Protein AF-A0A7S3VW47-F1 (afdb_monomer)

InterPro domains:
  IPR029063 S-adenosyl-L-methionine-dependent methyltransferase superfamily [G3DSA:3.40.50.150] (1-114)

Nearest PDB structures (foldseek):
  7yri-assembly2_A  TM=6.558E-01  e=1.584E-01  Homo sapiens
  3ofk-assembly2_B  TM=6.855E-01  e=1.894E-01  Bradyrhizobium sp. WM9
  7yrj-assembly1_B  TM=6.473E-01  e=2.133E-01  Homo sapiens
  7ehf-assembly1_A  TM=6.798E-01  e=1.584E-01  Escherichia coli
  7vkq-assembly1_A  TM=5.936E-01  e=3.433E-01  Drosophila melanogaster

Organism: NCBI:txid141414

pLDDT: mean 75.62, std 22.26, range [26.95, 98.06]

Solvent-accessible surface area (backbone atoms only — not comparable to full-atom values): 19962 Å² total; per-residue (Å²): 136,82,81,78,81,76,85,73,75,85,79,86,81,91,78,88,76,60,64,79,52,77,89,48,81,81,51,55,94,58,84,74,75,87,55,40,63,62,46,81,40,72,47,55,65,50,53,24,54,75,70,71,39,39,33,48,44,53,51,51,54,53,73,39,32,43,70,58,11,35,42,37,38,38,29,72,54,56,43,73,58,52,51,58,57,62,63,36,84,70,47,66,49,41,80,78,44,70,42,67,43,47,86,76,51,75,81,77,69,69,78,81,73,89,80,66,94,79,71,74,86,75,70,84,79,73,83,80,77,81,76,75,89,78,85,89,82,94,74,96,75,92,70,86,82,75,84,77,76,87,82,69,62,75,92,79,70,72,82,46,36,14,43,34,36,30,33,34,49,64,75,88,56,96,64,77,74,74,65,56,48,70,62,42,34,57,50,44,50,51,52,47,43,52,39,30,59,70,76,54,42,84,66,40,76,66,56,50,51,51,44,51,54,53,48,56,50,50,46,52,54,53,57,56,58,58,58,67,67,62,73,74,72,78,85,76,94,70,92,82,77,77,78,74,82,69,73,80,70,49,40,42,58,71,58,46,51,63,64,75,38,52,71,61,54,48,75,76,48,51,72,67,57,52,51,51,53,50,52,49,41,55,71,32,76,64,35,40,59,61,46,63,79,53,64,92,48,74,65,63,101,58,32,45,24,64,71,59,52,52,54,48,50,63,69,74,73

Sequence (317 aa):
MHMKEANRESKVEWITWDLGASGSDEGLTTPLPASCSIVVDKGTLDCALVEGKCAALLCAVDKLMPPGGVYAVISFRQAKLLKRIFASPALAWTIETIMDLRDNDVTEALPAVDAMTNVAQCEAYTPSVTSRNDESRHGKFNGSVDNEESTGGSPDSPQCSTICILRKSVAESTHAIAINEETLKAQVDAVLDDWYGEEMPFLTEGREAELRAAWASALSASRAHTVTHTGALSKSNVDGVSVLNVNTDTLPLSNVYQLVFTPDERSEISFEDFEEDFHSFINSSHGRKRMASLRDTATGDSAVGLDCVLAFLQATQ

Structure (mmCIF, N/CA/C/O backbone):
data_AF-A0A7S3VW47-F1
#
_entry.id   AF-A0A7S3VW47-F1
#
loop_
_atom_site.group_PDB
_atom_site.id
_atom_site.type_symbol
_atom_site.label_atom_id
_atom_site.label_alt_id
_atom_site.label_comp_id
_atom_site.label_asym_id
_atom_site.label_entity_id
_atom_site.label_seq_id
_atom_site.pdbx_PDB_ins_code
_atom_site.Cartn_x
_atom_site.Cartn_y
_atom_site.Cartn_z
_atom_site.occupancy
_atom_site.B_iso_or_equiv
_atom_site.auth_seq_id
_atom_site.auth_comp_id
_atom_site.auth_asym_id
_atom_site.auth_atom_id
_atom_site.pdbx_PDB_model_num
ATOM 1 N N . MET A 1 1 ? 42.817 -29.030 -30.386 1.00 39.59 1 MET A N 1
ATOM 2 C CA . MET A 1 1 ? 42.555 -27.633 -29.984 1.00 39.59 1 MET A CA 1
ATOM 3 C C . MET A 1 1 ? 41.836 -27.696 -28.643 1.00 39.59 1 MET A C 1
ATOM 5 O O . MET A 1 1 ? 40.659 -28.015 -28.614 1.00 39.59 1 MET A O 1
ATOM 9 N N . HIS A 1 2 ? 42.574 -27.594 -27.535 1.00 38.41 2 HIS A N 1
ATOM 10 C CA . HIS A 1 2 ? 42.010 -27.673 -26.183 1.00 38.41 2 HIS A CA 1
ATOM 11 C C . HIS A 1 2 ? 41.590 -26.267 -25.746 1.00 38.41 2 HIS A C 1
ATOM 13 O O . HIS A 1 2 ? 42.448 -25.401 -25.577 1.00 38.41 2 HIS A O 1
ATOM 19 N N . MET A 1 3 ? 40.283 -26.035 -25.603 1.00 38.06 3 MET A N 1
ATOM 20 C CA . MET A 1 3 ? 39.775 -24.877 -24.870 1.00 38.06 3 MET A CA 1
ATOM 21 C C . MET A 1 3 ? 40.158 -25.069 -23.404 1.00 38.06 3 MET A C 1
ATOM 23 O O . MET A 1 3 ? 39.706 -26.009 -22.760 1.00 38.06 3 MET A O 1
ATOM 27 N N . LYS A 1 4 ? 41.044 -24.211 -22.897 1.00 44.81 4 LYS A N 1
ATOM 28 C CA . LYS A 1 4 ? 41.241 -24.061 -21.456 1.00 44.81 4 LYS A CA 1
ATOM 29 C C . LYS A 1 4 ? 39.965 -23.434 -20.901 1.00 44.81 4 LYS A C 1
ATOM 31 O O . LYS A 1 4 ? 39.705 -22.266 -21.182 1.00 44.81 4 LYS A O 1
ATOM 36 N N . GLU A 1 5 ? 39.187 -24.201 -20.146 1.00 52.31 5 GLU A N 1
ATOM 37 C CA . GLU A 1 5 ? 38.162 -23.650 -19.262 1.00 52.31 5 GLU A CA 1
ATOM 38 C C . GLU A 1 5 ? 38.856 -22.714 -18.273 1.00 52.31 5 GLU A C 1
ATOM 40 O O . GLU A 1 5 ? 39.620 -23.131 -17.402 1.00 52.31 5 GLU A O 1
ATOM 45 N N . ALA A 1 6 ? 38.666 -21.413 -18.476 1.00 54.91 6 ALA A N 1
ATOM 46 C CA . ALA A 1 6 ? 39.043 -20.424 -17.490 1.00 54.91 6 ALA A CA 1
ATOM 47 C C . ALA A 1 6 ? 38.086 -20.596 -16.309 1.00 54.91 6 ALA A C 1
ATOM 49 O O . ALA A 1 6 ? 36.900 -20.295 -16.429 1.00 54.91 6 ALA A O 1
ATOM 50 N N . ASN A 1 7 ? 38.611 -21.103 -15.196 1.00 51.69 7 ASN A N 1
ATOM 51 C CA . ASN A 1 7 ? 37.910 -21.200 -13.926 1.00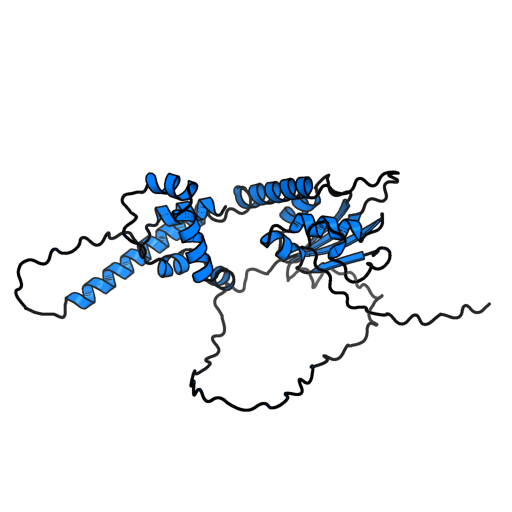 51.69 7 ASN A CA 1
ATOM 52 C C . ASN A 1 7 ? 37.587 -19.773 -13.444 1.00 51.69 7 ASN A C 1
ATOM 54 O O . ASN A 1 7 ? 38.413 -19.116 -12.811 1.00 51.69 7 ASN A O 1
ATOM 58 N N . ARG A 1 8 ? 36.440 -19.232 -13.867 1.00 61.31 8 ARG A N 1
ATOM 59 C CA . ARG A 1 8 ? 35.931 -17.937 -13.410 1.00 61.31 8 ARG A CA 1
ATOM 60 C C . ARG A 1 8 ? 35.271 -18.169 -12.062 1.00 61.31 8 ARG A C 1
ATOM 62 O O . ARG A 1 8 ? 34.116 -18.573 -12.002 1.00 61.31 8 ARG A O 1
ATOM 69 N N . GLU A 1 9 ? 36.021 -17.925 -10.997 1.00 71.56 9 GLU A N 1
ATOM 70 C CA . GLU A 1 9 ? 35.458 -17.853 -9.653 1.00 71.56 9 GLU A CA 1
ATOM 71 C C . GLU A 1 9 ? 34.330 -16.814 -9.633 1.00 71.56 9 GLU A C 1
ATOM 73 O O . GLU A 1 9 ? 34.483 -15.686 -10.114 1.00 71.56 9 GLU A O 1
ATOM 78 N N . SER A 1 10 ? 33.169 -17.217 -9.121 1.00 68.75 10 SER A N 1
ATOM 79 C CA . SER A 1 10 ? 32.022 -16.337 -8.932 1.00 68.75 10 SER A CA 1
ATOM 80 C C . SER A 1 10 ? 32.381 -15.300 -7.871 1.00 68.75 10 SER A C 1
ATOM 82 O O . SER A 1 10 ? 32.474 -15.620 -6.688 1.00 68.75 10 SER A O 1
ATOM 84 N N . LYS A 1 11 ? 32.620 -14.055 -8.284 1.00 81.31 11 LYS A N 1
ATOM 85 C CA . LYS A 1 11 ? 32.898 -12.961 -7.354 1.00 81.31 11 LYS A CA 1
ATOM 86 C C . LYS A 1 11 ? 31.580 -12.309 -6.950 1.00 81.31 11 LYS A C 1
ATOM 88 O O . LYS A 1 11 ? 30.911 -11.712 -7.786 1.00 81.31 11 LYS A O 1
ATOM 93 N N . VAL A 1 12 ? 31.212 -12.437 -5.679 1.00 82.88 12 VAL A N 1
ATOM 94 C CA . VAL A 1 12 ? 30.123 -11.656 -5.082 1.00 82.88 12 VAL A CA 1
ATOM 95 C C . VAL A 1 12 ? 30.707 -10.333 -4.604 1.00 82.88 12 VAL A C 1
ATOM 97 O O . VAL A 1 12 ? 31.684 -10.319 -3.854 1.00 82.88 12 VAL A O 1
ATOM 100 N N . GLU A 1 13 ? 30.126 -9.225 -5.050 1.00 84.62 13 GLU A N 1
ATOM 101 C CA . GLU A 1 13 ? 30.489 -7.879 -4.613 1.00 84.62 13 GLU A CA 1
ATOM 102 C C . GLU A 1 13 ? 29.304 -7.262 -3.870 1.00 84.62 13 GLU A C 1
ATOM 104 O O . GLU A 1 13 ? 28.173 -7.301 -4.347 1.00 84.62 13 GLU A O 1
ATOM 109 N N . TRP A 1 14 ? 29.570 -6.712 -2.687 1.00 85.00 14 TRP A N 1
ATOM 110 C CA . TRP A 1 14 ? 28.575 -6.010 -1.884 1.00 85.00 14 TRP A CA 1
ATOM 111 C C . TRP A 1 14 ? 28.697 -4.516 -2.160 1.00 85.00 14 TRP A C 1
ATOM 113 O O . TRP A 1 14 ? 29.775 -3.944 -1.992 1.00 85.00 14 TRP A O 1
ATOM 123 N N . ILE A 1 15 ? 27.601 -3.897 -2.589 1.00 83.19 15 ILE A N 1
ATOM 124 C CA . ILE A 1 15 ? 27.531 -2.469 -2.899 1.00 83.19 15 ILE A CA 1
ATOM 125 C C . ILE A 1 15 ? 26.396 -1.879 -2.069 1.00 83.19 15 ILE A C 1
ATOM 127 O O . ILE A 1 15 ? 25.302 -2.437 -2.026 1.00 83.19 15 ILE A O 1
ATOM 131 N N . THR A 1 16 ? 26.658 -0.751 -1.415 1.00 82.00 16 THR A N 1
ATOM 132 C CA . THR A 1 16 ? 25.615 0.038 -0.758 1.00 82.00 16 THR A CA 1
ATOM 133 C C . THR A 1 16 ? 25.093 1.062 -1.744 1.00 82.00 16 THR A C 1
ATOM 135 O O . THR A 1 16 ? 25.875 1.830 -2.308 1.00 82.00 16 THR A O 1
ATOM 138 N N . TRP A 1 17 ? 23.779 1.097 -1.923 1.00 76.50 17 TRP A N 1
ATOM 139 C CA . TRP A 1 17 ? 23.138 2.066 -2.792 1.00 76.50 17 TRP A CA 1
ATOM 140 C C . TRP A 1 17 ? 21.864 2.599 -2.151 1.00 76.50 17 TRP A C 1
ATOM 142 O O . TRP A 1 17 ? 20.983 1.832 -1.768 1.00 76.50 17 TRP A O 1
ATOM 152 N N . ASP A 1 18 ? 21.797 3.922 -2.026 1.00 79.50 18 ASP A N 1
ATOM 153 C CA . ASP A 1 18 ? 20.597 4.631 -1.608 1.00 79.50 18 ASP A CA 1
ATOM 154 C C . ASP A 1 18 ? 19.706 4.921 -2.823 1.00 79.50 18 ASP A C 1
ATOM 156 O O . ASP A 1 18 ? 20.022 5.759 -3.669 1.00 79.50 18 ASP A O 1
ATOM 160 N N . LEU A 1 19 ? 18.591 4.199 -2.905 1.00 69.94 19 LEU A N 1
ATOM 161 C CA . LEU A 1 19 ? 17.586 4.342 -3.960 1.00 69.94 19 LEU A CA 1
ATOM 162 C C . LEU A 1 19 ? 16.658 5.550 -3.733 1.00 69.94 19 LEU A C 1
ATOM 164 O O . LEU A 1 19 ? 15.910 5.918 -4.636 1.00 69.94 19 LEU A O 1
ATOM 168 N N . GLY A 1 20 ? 16.691 6.156 -2.539 1.00 65.25 20 GLY A N 1
ATOM 169 C CA . GLY A 1 20 ? 15.890 7.321 -2.161 1.00 65.25 20 GLY A CA 1
ATOM 170 C C . GLY A 1 20 ? 16.586 8.664 -2.391 1.00 65.25 20 GLY A C 1
ATOM 171 O O . GLY A 1 20 ? 15.937 9.703 -2.275 1.00 65.25 20 GLY A O 1
ATOM 172 N N . ALA A 1 21 ? 17.877 8.665 -2.735 1.00 68.06 21 ALA A N 1
ATOM 173 C CA . ALA A 1 21 ? 18.604 9.867 -3.126 1.00 68.06 21 ALA A CA 1
ATOM 174 C C . ALA A 1 21 ? 18.074 10.358 -4.485 1.00 68.06 21 ALA A C 1
ATOM 176 O O . ALA A 1 21 ? 18.491 9.913 -5.553 1.00 68.06 21 ALA A O 1
ATOM 177 N N . SER A 1 22 ? 17.081 11.242 -4.431 1.00 52.72 22 SER A N 1
ATOM 178 C CA . SER A 1 22 ? 16.355 11.788 -5.574 1.00 52.72 22 SER A CA 1
ATOM 179 C C . SER A 1 22 ? 17.294 12.349 -6.645 1.00 52.72 22 SER A C 1
ATOM 181 O O . SER A 1 22 ? 17.860 13.426 -6.469 1.00 52.72 22 SER A O 1
ATOM 183 N N . GLY A 1 23 ? 17.413 11.643 -7.770 1.00 54.16 23 GLY A N 1
ATOM 184 C CA . GLY A 1 23 ? 17.744 12.190 -9.091 1.00 54.16 23 GLY A CA 1
ATOM 185 C C . GLY A 1 23 ? 19.112 12.849 -9.311 1.00 54.16 23 GLY A C 1
ATOM 186 O O . GLY A 1 23 ? 19.455 13.083 -10.469 1.00 54.16 23 GLY A O 1
ATOM 187 N N . SER A 1 24 ? 19.907 13.138 -8.281 1.00 54.00 24 SER A N 1
ATOM 188 C CA . SER A 1 24 ? 21.292 13.557 -8.453 1.00 54.00 24 SER A CA 1
ATOM 189 C C . SER A 1 24 ? 22.180 12.315 -8.469 1.00 54.00 24 SER A C 1
ATOM 191 O O . SER A 1 24 ? 22.152 11.492 -7.556 1.00 54.00 24 SER A O 1
ATOM 193 N N . ASP A 1 25 ? 23.026 12.192 -9.492 1.00 54.84 25 ASP A N 1
ATOM 194 C CA . ASP A 1 25 ? 24.097 11.180 -9.556 1.00 54.84 25 ASP A CA 1
ATOM 195 C C . ASP A 1 25 ? 25.062 11.240 -8.341 1.00 54.84 25 ASP A C 1
ATOM 197 O O . ASP A 1 25 ? 25.975 10.428 -8.221 1.00 54.84 25 ASP A O 1
ATOM 201 N N . GLU A 1 26 ? 24.860 12.182 -7.413 1.00 53.44 26 GLU A N 1
ATOM 202 C CA . GLU A 1 26 ? 25.631 12.382 -6.186 1.00 53.44 26 GLU A CA 1
ATOM 203 C C . GLU A 1 26 ? 25.414 11.289 -5.122 1.00 53.44 26 GLU A C 1
ATOM 205 O O . GLU A 1 26 ? 26.216 11.184 -4.195 1.00 53.44 26 GLU A O 1
ATOM 210 N N . GLY A 1 27 ? 24.378 10.448 -5.247 1.00 53.47 27 GLY A N 1
ATOM 211 C CA . GLY A 1 27 ? 24.111 9.349 -4.305 1.00 53.47 27 GLY A CA 1
ATOM 212 C C . GLY A 1 27 ? 24.980 8.097 -4.499 1.00 53.47 27 GLY A C 1
ATOM 213 O O . GLY A 1 27 ? 25.054 7.248 -3.607 1.00 53.47 27 GLY A O 1
ATOM 214 N N . LEU A 1 28 ? 25.658 7.957 -5.644 1.00 52.66 28 LEU A N 1
ATOM 215 C CA . LEU A 1 28 ? 26.531 6.813 -5.905 1.00 52.66 28 LEU A CA 1
ATOM 216 C C . LEU A 1 28 ? 27.973 7.125 -5.514 1.00 52.66 28 LEU A C 1
ATOM 218 O O . LEU A 1 28 ? 28.703 7.816 -6.220 1.00 52.66 28 LEU A O 1
ATOM 222 N N . THR A 1 29 ? 28.433 6.516 -4.425 1.00 54.00 29 THR A N 1
ATOM 223 C CA . THR A 1 29 ? 29.860 6.539 -4.060 1.00 54.00 29 THR A CA 1
ATOM 224 C C . THR A 1 29 ? 30.719 5.669 -4.984 1.00 54.00 29 THR A C 1
ATOM 226 O O . THR A 1 29 ? 31.941 5.818 -5.016 1.00 54.00 29 THR A O 1
ATOM 229 N N . THR A 1 30 ? 30.098 4.773 -5.757 1.00 60.25 30 THR A N 1
ATOM 230 C CA . THR A 1 30 ? 30.767 3.884 -6.712 1.00 60.25 30 THR A CA 1
ATOM 231 C C . THR A 1 30 ? 29.980 3.826 -8.020 1.00 60.25 30 THR A C 1
ATOM 233 O O . THR A 1 30 ? 28.757 3.728 -7.971 1.00 60.25 30 THR A O 1
ATOM 236 N N . PRO A 1 31 ? 30.635 3.897 -9.196 1.00 61.72 31 PRO A N 1
ATOM 237 C CA . PRO A 1 31 ? 29.943 3.723 -10.467 1.00 61.72 31 PRO A CA 1
ATOM 238 C C . PRO A 1 31 ? 29.314 2.330 -10.504 1.00 61.72 31 PRO A C 1
ATOM 240 O O . PRO A 1 31 ? 29.999 1.336 -10.253 1.00 61.72 31 PRO A O 1
ATOM 243 N N . LEU A 1 32 ? 28.016 2.262 -10.809 1.00 65.81 32 LEU A N 1
ATOM 244 C CA . LEU A 1 32 ? 27.320 0.989 -10.969 1.00 65.81 32 LEU A CA 1
ATOM 245 C C . LEU A 1 32 ? 28.056 0.108 -11.988 1.00 65.81 32 LEU A C 1
ATOM 247 O O . LEU A 1 32 ? 28.538 0.623 -13.006 1.00 65.81 32 LEU A O 1
ATOM 251 N N . PRO A 1 33 ? 28.143 -1.213 -11.748 1.00 65.81 33 PRO A N 1
ATOM 252 C CA . PRO A 1 33 ? 28.683 -2.133 -12.733 1.00 65.81 33 PRO A CA 1
ATOM 253 C C . PRO A 1 33 ? 27.927 -1.965 -14.053 1.00 65.81 33 PRO A C 1
ATOM 255 O O . PRO A 1 33 ? 26.717 -1.740 -14.068 1.00 65.81 33 PRO A O 1
ATOM 258 N N . ALA A 1 34 ? 28.657 -2.039 -15.168 1.00 60.50 34 ALA A N 1
ATOM 259 C CA . ALA A 1 34 ? 28.092 -1.866 -16.499 1.00 60.50 34 ALA A CA 1
ATOM 260 C C . ALA A 1 34 ? 26.951 -2.876 -16.730 1.00 60.50 34 ALA A C 1
ATOM 262 O O . ALA A 1 34 ? 27.208 -4.040 -17.017 1.00 60.50 34 ALA A O 1
ATOM 263 N N . SER A 1 35 ? 25.708 -2.398 -16.605 1.00 77.81 35 SER A N 1
ATOM 264 C CA . SER A 1 35 ? 24.427 -3.064 -16.882 1.00 77.81 35 SER A CA 1
ATOM 265 C C . SER A 1 35 ? 24.216 -4.452 -16.245 1.00 77.81 35 SER A C 1
ATOM 267 O O . SER A 1 35 ? 24.815 -5.447 -16.655 1.00 77.81 35 SER A O 1
ATOM 269 N N . CYS A 1 36 ? 23.274 -4.559 -15.308 1.00 88.94 36 CYS A N 1
ATOM 270 C CA . CYS A 1 36 ? 22.863 -5.838 -14.724 1.00 88.94 36 CYS A CA 1
ATOM 271 C C . CYS A 1 36 ? 21.846 -6.531 -15.637 1.00 88.94 36 CYS A C 1
ATOM 273 O O . CYS A 1 36 ? 20.761 -6.007 -15.870 1.00 88.94 36 CYS A O 1
ATOM 275 N N . SER A 1 37 ? 22.158 -7.729 -16.142 1.00 92.94 37 SER A N 1
ATOM 276 C CA . SER A 1 37 ? 21.203 -8.494 -16.967 1.00 92.94 37 SER A CA 1
ATOM 277 C C . SER A 1 37 ? 19.978 -8.963 -16.179 1.00 92.94 37 SER A C 1
ATOM 279 O O . SER A 1 37 ? 18.926 -9.191 -16.773 1.00 92.94 37 SER A O 1
ATOM 281 N N . ILE A 1 38 ? 20.126 -9.126 -14.862 1.00 95.25 38 ILE A N 1
ATOM 282 C CA . ILE A 1 38 ? 19.065 -9.534 -13.945 1.00 95.25 38 ILE A CA 1
ATOM 283 C C . ILE A 1 38 ? 19.164 -8.680 -12.679 1.00 95.25 38 ILE A C 1
ATOM 285 O O . ILE A 1 38 ? 20.256 -8.512 -12.134 1.00 95.25 38 ILE A O 1
ATOM 289 N N . VAL A 1 39 ? 18.027 -8.178 -12.208 1.00 95.31 39 VAL A N 1
ATOM 290 C CA . VAL A 1 39 ? 17.848 -7.563 -10.891 1.00 95.31 39 VAL A CA 1
ATOM 291 C C . VAL A 1 39 ? 16.881 -8.443 -10.109 1.00 95.31 39 VAL A C 1
ATOM 293 O O . VAL A 1 39 ? 15.804 -8.764 -10.608 1.00 95.31 39 VAL A O 1
ATOM 296 N N . VAL A 1 40 ? 17.273 -8.854 -8.904 1.00 96.62 40 VAL A N 1
ATOM 297 C CA . VAL A 1 40 ? 16.427 -9.651 -8.008 1.00 96.62 40 VAL A CA 1
ATOM 298 C C . VAL A 1 40 ? 16.073 -8.800 -6.801 1.00 96.62 40 VAL A C 1
ATOM 300 O O . VAL A 1 40 ? 16.961 -8.287 -6.125 1.00 96.62 40 VAL A O 1
ATOM 303 N N . ASP A 1 41 ? 14.782 -8.672 -6.537 1.00 96.69 41 ASP A N 1
ATOM 304 C CA . ASP A 1 41 ? 14.226 -7.926 -5.417 1.00 96.69 41 ASP A CA 1
ATOM 305 C C . ASP A 1 41 ? 13.352 -8.856 -4.583 1.00 96.69 41 ASP A C 1
ATOM 307 O O . ASP A 1 41 ? 12.446 -9.508 -5.099 1.00 96.69 41 ASP A O 1
ATOM 311 N N . LYS A 1 42 ? 13.649 -8.924 -3.287 1.00 95.75 42 LYS A N 1
ATOM 312 C CA . LYS A 1 42 ? 12.839 -9.636 -2.306 1.00 95.75 42 LYS A CA 1
ATOM 313 C C . LYS A 1 42 ? 12.475 -8.671 -1.187 1.00 95.75 42 LYS A C 1
ATOM 315 O O . LYS A 1 42 ? 13.327 -8.343 -0.363 1.00 95.75 42 LYS A O 1
ATOM 320 N N . GLY A 1 43 ? 11.218 -8.243 -1.153 1.00 94.19 43 GLY A N 1
ATOM 321 C CA . GLY A 1 43 ? 10.678 -7.352 -0.123 1.00 94.19 43 GLY A CA 1
ATOM 322 C C . GLY A 1 43 ? 11.066 -5.874 -0.241 1.00 94.19 43 GLY A C 1
ATOM 323 O O . GLY A 1 43 ? 10.484 -5.051 0.456 1.00 94.19 43 GLY A O 1
ATOM 324 N N . THR A 1 44 ? 12.001 -5.489 -1.118 1.00 95.44 44 THR A N 1
ATOM 325 C CA . THR A 1 44 ? 12.402 -4.074 -1.255 1.00 95.44 44 THR A CA 1
ATOM 326 C C . THR A 1 44 ? 11.294 -3.260 -1.914 1.00 95.44 44 THR A C 1
ATOM 328 O O . THR A 1 44 ? 10.992 -2.157 -1.457 1.00 95.44 44 THR A O 1
ATOM 331 N N . LEU A 1 45 ? 10.622 -3.826 -2.921 1.00 96.50 45 LEU A N 1
ATOM 332 C CA . LEU A 1 45 ? 9.419 -3.226 -3.496 1.00 96.50 45 LEU A CA 1
ATOM 333 C C . LEU A 1 45 ? 8.318 -3.000 -2.452 1.00 96.50 45 LEU A C 1
ATOM 335 O O . LEU A 1 45 ? 7.656 -1.966 -2.490 1.00 96.50 45 LEU A O 1
ATOM 339 N N . ASP A 1 46 ? 8.127 -3.935 -1.518 1.00 95.62 46 ASP A N 1
ATOM 340 C CA . ASP A 1 46 ? 7.091 -3.821 -0.488 1.00 95.62 46 ASP A CA 1
ATOM 341 C C . ASP A 1 46 ? 7.348 -2.623 0.425 1.00 95.62 46 ASP A C 1
ATOM 343 O O . ASP A 1 46 ? 6.445 -1.807 0.623 1.00 95.62 46 ASP A O 1
ATOM 347 N N . CYS A 1 47 ? 8.590 -2.468 0.894 1.00 93.31 47 CYS A N 1
ATOM 348 C CA . CYS A 1 47 ? 9.005 -1.300 1.668 1.00 93.31 47 CYS A CA 1
ATOM 349 C C . CYS A 1 47 ? 8.835 -0.008 0.858 1.00 93.31 47 CYS A C 1
ATOM 351 O O . CYS A 1 47 ? 8.270 0.967 1.347 1.00 93.31 47 CYS A O 1
ATOM 353 N N . ALA A 1 48 ? 9.254 -0.004 -0.412 1.00 94.31 48 ALA A N 1
ATOM 354 C CA . ALA A 1 48 ? 9.144 1.175 -1.266 1.00 94.31 48 ALA A CA 1
ATOM 355 C C . ALA A 1 48 ? 7.685 1.586 -1.535 1.00 94.31 48 ALA A C 1
ATOM 357 O O . ALA A 1 48 ? 7.407 2.774 -1.689 1.00 94.31 48 ALA A O 1
ATOM 358 N N . LEU A 1 49 ? 6.751 0.633 -1.592 1.00 94.50 49 LEU A N 1
ATOM 359 C CA . LEU A 1 49 ? 5.319 0.920 -1.698 1.00 94.50 49 LEU A CA 1
ATOM 360 C C . LEU A 1 49 ? 4.775 1.568 -0.423 1.00 94.50 49 LEU A C 1
ATOM 362 O O . LEU A 1 49 ? 4.026 2.533 -0.529 1.00 94.50 49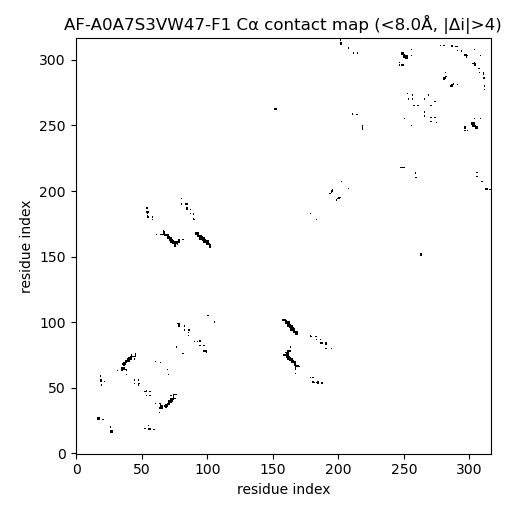 LEU A O 1
ATOM 366 N N . VAL A 1 50 ? 5.176 1.080 0.755 1.00 90.50 50 VAL A N 1
ATOM 367 C CA . VAL A 1 50 ? 4.772 1.663 2.049 1.00 90.50 50 VAL A CA 1
ATOM 368 C C . VAL A 1 50 ? 5.320 3.083 2.206 1.00 90.50 50 VAL A C 1
ATOM 370 O O . VAL A 1 50 ? 4.600 3.986 2.613 1.00 90.50 50 VAL A O 1
ATOM 373 N N . GLU A 1 51 ? 6.575 3.310 1.821 1.00 90.38 51 GLU A N 1
ATOM 374 C CA . GLU A 1 51 ? 7.235 4.614 1.959 1.00 90.38 51 GLU A CA 1
ATOM 375 C C . GLU A 1 51 ? 6.879 5.619 0.846 1.00 90.38 51 GLU A C 1
ATOM 377 O O . GLU A 1 51 ? 7.424 6.724 0.813 1.00 90.38 51 GLU A O 1
ATOM 382 N N . GLY A 1 52 ? 6.031 5.245 -0.119 1.00 91.56 52 GLY A N 1
ATOM 383 C CA . GLY A 1 52 ? 5.714 6.092 -1.276 1.00 91.56 52 GLY A CA 1
ATOM 384 C C . GLY A 1 52 ? 6.900 6.332 -2.227 1.00 91.56 52 GLY A C 1
ATOM 385 O O . GLY A 1 52 ? 6.879 7.278 -3.017 1.00 91.56 52 GLY A O 1
ATOM 386 N N . LYS A 1 53 ? 7.930 5.476 -2.171 1.00 93.75 53 LYS A N 1
ATOM 387 C CA . LYS A 1 53 ? 9.174 5.530 -2.967 1.00 93.75 53 LYS A CA 1
ATOM 388 C C . LYS A 1 53 ? 9.212 4.532 -4.129 1.00 93.75 53 LYS A C 1
ATOM 390 O O . LYS A 1 53 ? 10.239 4.391 -4.790 1.00 93.75 53 LYS A O 1
ATOM 395 N N . CYS A 1 54 ? 8.108 3.839 -4.403 1.00 95.38 54 CYS A N 1
ATOM 396 C CA . CYS A 1 54 ? 8.022 2.834 -5.464 1.00 95.38 54 CYS A CA 1
ATOM 397 C C . CYS A 1 54 ? 8.489 3.373 -6.829 1.00 95.38 54 CYS A C 1
ATOM 399 O O . CYS A 1 54 ? 9.307 2.740 -7.489 1.00 95.38 54 CYS A O 1
ATOM 401 N N . ALA A 1 55 ? 8.062 4.574 -7.232 1.00 94.75 55 ALA A N 1
ATOM 402 C CA . ALA A 1 55 ? 8.474 5.154 -8.512 1.00 94.75 55 ALA A CA 1
ATOM 403 C C . ALA A 1 55 ? 9.996 5.362 -8.618 1.00 94.75 55 ALA A C 1
ATOM 405 O O . ALA A 1 55 ? 10.588 4.999 -9.633 1.00 94.75 55 ALA A O 1
ATOM 406 N N . ALA A 1 56 ? 10.637 5.874 -7.561 1.00 92.31 56 ALA A N 1
ATOM 407 C CA . ALA A 1 56 ? 12.087 6.058 -7.511 1.00 92.31 56 ALA A CA 1
ATOM 408 C C . ALA A 1 56 ? 12.834 4.718 -7.635 1.00 92.31 56 ALA A C 1
ATOM 410 O O . ALA A 1 56 ? 13.749 4.592 -8.456 1.00 92.31 56 ALA A O 1
ATOM 411 N N . LEU A 1 57 ? 12.386 3.691 -6.897 1.00 93.81 57 LEU A N 1
ATOM 412 C CA . LEU A 1 57 ? 12.911 2.326 -7.006 1.00 93.81 57 LEU A CA 1
ATOM 413 C C . LEU A 1 57 ? 12.805 1.804 -8.446 1.00 93.81 57 LEU A C 1
ATOM 415 O O . LEU A 1 57 ? 13.797 1.341 -9.008 1.00 93.81 57 LEU A O 1
ATOM 419 N N . LEU A 1 58 ? 11.629 1.900 -9.070 1.00 94.62 58 LEU A N 1
ATOM 420 C CA . LEU A 1 58 ? 11.405 1.389 -10.425 1.00 94.62 58 LEU A CA 1
ATOM 421 C C . LEU A 1 58 ? 12.236 2.141 -11.476 1.00 94.62 58 LEU A C 1
ATOM 423 O O . LEU A 1 58 ? 12.793 1.515 -12.379 1.00 94.62 58 LEU A O 1
ATOM 427 N N . CYS A 1 59 ? 12.397 3.459 -11.330 1.00 92.00 59 CYS A N 1
ATOM 428 C CA . CYS A 1 59 ? 13.303 4.260 -12.154 1.00 92.00 59 CYS A CA 1
ATOM 429 C C . CYS A 1 59 ? 14.766 3.811 -12.011 1.00 92.00 59 CYS A C 1
ATOM 431 O O . CYS A 1 59 ? 15.488 3.725 -13.007 1.00 92.00 59 CYS A O 1
ATOM 433 N N . ALA A 1 60 ? 15.221 3.524 -10.789 1.00 90.56 60 ALA A N 1
ATOM 434 C CA . ALA A 1 60 ? 16.575 3.039 -10.538 1.00 90.56 60 ALA A CA 1
ATOM 435 C C . ALA A 1 60 ? 16.800 1.645 -11.143 1.00 90.56 60 ALA A C 1
ATOM 437 O O . ALA A 1 60 ? 17.795 1.428 -11.836 1.00 90.56 60 ALA A O 1
ATOM 438 N N . VAL A 1 61 ? 15.844 0.731 -10.956 1.00 92.19 61 VAL A N 1
ATOM 439 C CA . VAL A 1 61 ? 15.869 -0.612 -11.551 1.00 92.19 61 VAL A CA 1
ATOM 440 C C . VAL A 1 61 ? 15.892 -0.535 -13.079 1.00 92.19 61 VAL A C 1
ATOM 442 O O . VAL A 1 61 ? 16.683 -1.236 -13.711 1.00 92.19 61 VAL A O 1
ATOM 445 N N . ASP A 1 62 ? 15.109 0.360 -13.692 1.00 91.44 62 ASP A N 1
ATOM 446 C CA . ASP A 1 62 ? 15.151 0.550 -15.143 1.00 91.44 62 ASP A CA 1
ATOM 447 C C . ASP A 1 62 ? 16.545 0.970 -15.625 1.00 91.44 62 ASP A C 1
ATOM 449 O O . ASP A 1 62 ? 17.053 0.389 -16.583 1.00 91.44 62 ASP A O 1
ATOM 453 N N . LYS A 1 63 ? 17.193 1.923 -14.945 1.00 88.19 63 LYS A N 1
ATOM 454 C CA . LYS A 1 63 ? 18.536 2.411 -15.309 1.00 88.19 63 LYS A CA 1
ATOM 455 C C . LYS A 1 63 ? 19.614 1.328 -15.211 1.00 88.19 63 LYS A C 1
ATOM 457 O O . LYS A 1 63 ? 20.558 1.347 -15.999 1.00 88.19 63 LYS A O 1
ATOM 462 N N . LEU A 1 64 ? 19.481 0.387 -14.275 1.00 88.88 64 LEU A N 1
ATOM 463 C CA . LEU A 1 64 ? 20.421 -0.730 -14.117 1.00 88.88 64 LEU A CA 1
ATOM 464 C C . LEU A 1 64 ? 20.370 -1.726 -15.262 1.00 88.88 64 LEU A C 1
ATOM 466 O O . LEU A 1 64 ? 21.382 -2.352 -15.587 1.00 88.88 64 LEU A O 1
ATOM 470 N N . MET A 1 65 ? 19.176 -1.937 -15.807 1.00 91.31 65 MET A N 1
ATOM 471 C CA . MET A 1 65 ? 18.934 -3.025 -16.732 1.00 91.31 65 MET A CA 1
ATOM 472 C C . MET A 1 65 ? 19.188 -2.581 -18.174 1.00 91.31 65 MET A C 1
ATOM 474 O O . MET A 1 65 ? 18.616 -1.583 -18.636 1.00 91.31 65 MET A O 1
ATOM 478 N N . PRO A 1 66 ? 19.985 -3.347 -18.939 1.00 91.62 66 PRO A N 1
ATOM 479 C CA . PRO A 1 66 ? 20.054 -3.153 -20.375 1.00 91.62 66 PRO A CA 1
ATOM 480 C C . PRO A 1 66 ? 18.712 -3.552 -21.019 1.00 91.62 66 PRO A C 1
ATOM 482 O O . PRO A 1 66 ? 17.907 -4.255 -20.398 1.00 91.62 66 PRO A O 1
ATOM 485 N N . PRO A 1 67 ? 18.454 -3.157 -22.278 1.00 92.00 67 PRO A N 1
ATOM 486 C CA . PRO A 1 67 ? 17.341 -3.707 -23.049 1.00 92.00 67 PRO A CA 1
ATOM 487 C C . PRO A 1 67 ? 17.359 -5.243 -23.026 1.00 92.00 67 PRO A C 1
ATOM 489 O O . PRO A 1 67 ? 18.408 -5.861 -23.208 1.00 92.00 67 PRO A O 1
ATOM 492 N N . GLY A 1 68 ? 16.208 -5.866 -22.764 1.00 93.56 68 GLY A N 1
ATOM 493 C CA . GLY A 1 68 ? 16.089 -7.317 -22.577 1.00 93.56 68 GLY A CA 1
ATOM 494 C C . GLY A 1 68 ? 16.448 -7.832 -21.178 1.00 93.56 68 GLY A C 1
ATOM 495 O O . GLY A 1 68 ? 16.255 -9.025 -20.925 1.00 93.56 68 GLY A O 1
ATOM 496 N N . GLY A 1 69 ? 16.936 -6.965 -20.282 1.00 95.12 69 GLY A N 1
ATOM 497 C CA . GLY A 1 69 ? 17.198 -7.283 -18.880 1.00 95.12 69 GLY A CA 1
ATOM 498 C C . GLY A 1 69 ? 15.936 -7.708 -18.126 1.00 95.12 69 GLY A C 1
ATOM 499 O O . GLY A 1 69 ? 14.814 -7.388 -18.533 1.00 95.12 69 GLY A O 1
ATOM 500 N N . VAL A 1 70 ? 16.129 -8.463 -17.047 1.00 96.88 70 VAL A N 1
ATOM 501 C CA . VAL A 1 70 ? 15.050 -9.078 -16.265 1.00 96.88 70 VAL A CA 1
ATOM 502 C C . VAL A 1 70 ? 14.997 -8.485 -14.864 1.00 96.88 70 VAL A C 1
ATOM 504 O O . VAL A 1 70 ? 16.011 -8.440 -14.174 1.00 96.88 70 VAL A O 1
ATOM 507 N N . TYR A 1 71 ? 13.803 -8.117 -14.416 1.00 97.56 71 TYR A N 1
ATOM 508 C CA . TYR A 1 71 ? 13.521 -7.782 -13.028 1.00 97.56 71 TYR A CA 1
ATOM 509 C C . TYR A 1 71 ? 12.664 -8.892 -12.420 1.00 97.56 71 TYR A C 1
ATOM 511 O O . TYR A 1 71 ? 11.537 -9.125 -12.857 1.00 97.56 71 TYR A O 1
ATOM 519 N N . ALA A 1 72 ? 13.227 -9.620 -11.460 1.00 98.06 72 ALA A N 1
ATOM 520 C CA . ALA A 1 72 ? 12.548 -10.676 -10.723 1.00 98.06 72 ALA A CA 1
ATOM 521 C C . ALA A 1 72 ? 12.201 -10.165 -9.322 1.00 98.06 72 ALA A C 1
ATOM 523 O O . ALA A 1 72 ? 13.092 -9.828 -8.545 1.00 98.06 72 ALA A O 1
ATOM 524 N N . VAL A 1 73 ? 10.911 -10.121 -9.012 1.00 97.94 73 VAL A N 1
ATOM 525 C CA . VAL A 1 73 ? 10.368 -9.568 -7.771 1.00 97.94 73 VAL A CA 1
ATOM 526 C C . VAL A 1 73 ? 9.706 -10.672 -6.967 1.00 97.94 73 VAL A C 1
ATOM 528 O O . VAL A 1 73 ? 8.890 -11.420 -7.501 1.00 97.94 73 VAL A O 1
ATOM 531 N N . ILE A 1 74 ? 10.027 -10.730 -5.680 1.00 96.94 74 ILE A N 1
ATOM 532 C CA . ILE A 1 74 ? 9.350 -11.527 -4.662 1.00 96.94 74 ILE A CA 1
ATOM 533 C C . ILE A 1 74 ? 8.750 -10.534 -3.667 1.00 96.94 74 ILE A C 1
ATOM 535 O O . ILE A 1 74 ? 9.491 -9.849 -2.960 1.00 96.94 74 ILE A O 1
ATOM 539 N N . SER A 1 75 ? 7.425 -10.431 -3.643 1.00 96.00 75 SER A N 1
ATOM 540 C CA . SER A 1 75 ? 6.699 -9.406 -2.888 1.00 96.00 75 SER A CA 1
ATOM 541 C C . SER A 1 75 ? 5.586 -10.017 -2.045 1.00 96.00 75 SER A C 1
ATOM 543 O O . SER A 1 75 ? 5.015 -11.033 -2.421 1.00 96.00 75 SER A O 1
ATOM 545 N N . PHE A 1 76 ? 5.248 -9.394 -0.920 1.00 93.44 76 PHE A N 1
ATOM 546 C CA . PHE A 1 76 ? 4.098 -9.782 -0.091 1.00 93.44 76 PHE A CA 1
ATOM 547 C C . PHE A 1 76 ? 2.765 -9.204 -0.598 1.00 93.44 76 PHE A C 1
ATOM 549 O O . PHE A 1 76 ? 1.710 -9.437 -0.012 1.00 93.44 76 PHE A O 1
ATOM 556 N N . ARG A 1 77 ? 2.781 -8.428 -1.690 1.00 93.94 77 ARG A N 1
ATOM 557 C CA . ARG A 1 77 ? 1.565 -7.921 -2.335 1.00 93.94 77 ARG A CA 1
ATOM 558 C C . ARG A 1 77 ? 0.958 -8.973 -3.248 1.00 93.94 77 ARG A C 1
ATOM 560 O O . ARG A 1 77 ? 1.664 -9.754 -3.874 1.00 93.94 77 ARG A O 1
ATOM 567 N N . GLN A 1 78 ? -0.362 -8.924 -3.392 1.00 93.12 78 GLN A N 1
ATOM 568 C CA . GLN A 1 78 ? -1.105 -9.809 -4.288 1.00 93.12 78 GLN A CA 1
ATOM 569 C C . GLN A 1 78 ? -0.724 -9.578 -5.759 1.00 93.12 78 GLN A C 1
ATOM 571 O O . GLN A 1 78 ? -0.563 -8.431 -6.201 1.00 93.12 78 GLN A O 1
ATOM 576 N N . ALA A 1 79 ? -0.698 -10.650 -6.556 1.00 95.31 79 ALA A N 1
ATOM 577 C CA . ALA A 1 79 ? -0.431 -10.596 -7.993 1.00 95.31 79 ALA A CA 1
ATOM 578 C C . ALA A 1 79 ? -1.318 -9.593 -8.739 1.00 95.31 79 ALA A C 1
ATOM 580 O O . ALA A 1 79 ? -0.851 -8.884 -9.631 1.00 95.31 79 ALA A O 1
ATOM 581 N N . LYS A 1 80 ? -2.598 -9.487 -8.369 1.00 95.62 80 LYS A N 1
ATOM 582 C CA . LYS A 1 80 ? -3.538 -8.567 -9.023 1.00 95.62 80 LYS A CA 1
ATOM 583 C C . LYS A 1 80 ? -3.130 -7.095 -8.841 1.00 95.62 80 LYS A C 1
ATOM 585 O O . LYS A 1 80 ? -3.211 -6.346 -9.815 1.00 95.62 80 LYS A O 1
ATOM 590 N N . LEU A 1 81 ? -2.637 -6.702 -7.661 1.00 95.88 81 LEU A N 1
ATOM 591 C CA . LEU A 1 81 ? -2.115 -5.353 -7.407 1.00 95.88 81 LEU A CA 1
ATOM 592 C C . LEU A 1 81 ? -0.831 -5.104 -8.203 1.00 95.88 81 LEU A C 1
ATOM 594 O O . LEU A 1 81 ? -0.750 -4.151 -8.978 1.00 95.88 81 LEU A O 1
ATOM 598 N N . LEU A 1 82 ? 0.152 -5.998 -8.069 1.00 97.31 82 LEU A N 1
ATOM 599 C CA . LEU A 1 82 ? 1.444 -5.848 -8.744 1.00 97.31 82 LEU A CA 1
ATOM 600 C C . LEU A 1 82 ? 1.284 -5.785 -10.265 1.00 97.31 82 LEU A C 1
ATOM 602 O O . LEU A 1 82 ? 1.933 -4.978 -10.926 1.00 97.31 82 LEU A O 1
ATOM 606 N N . LYS A 1 83 ? 0.358 -6.566 -10.832 1.00 97.19 83 LYS A N 1
ATOM 607 C CA . LYS A 1 83 ? 0.029 -6.500 -12.258 1.00 97.19 83 LYS A CA 1
ATOM 608 C C . LYS A 1 83 ? -0.456 -5.114 -12.682 1.00 97.19 83 LYS A C 1
ATOM 610 O O . LYS A 1 83 ? -0.099 -4.684 -13.772 1.00 97.19 83 LYS A O 1
ATOM 615 N N . ARG A 1 84 ? -1.258 -4.421 -11.863 1.00 97.06 84 ARG A N 1
ATOM 616 C CA . ARG A 1 84 ? -1.727 -3.055 -12.167 1.00 97.06 84 ARG A CA 1
ATOM 617 C C . ARG A 1 84 ? -0.581 -2.046 -12.108 1.00 97.06 84 ARG A C 1
ATOM 619 O O . ARG A 1 84 ? -0.453 -1.244 -13.028 1.00 97.06 84 ARG A O 1
ATOM 626 N N . ILE A 1 85 ? 0.277 -2.139 -11.090 1.00 96.94 85 ILE A N 1
ATOM 627 C CA . ILE A 1 85 ? 1.470 -1.287 -10.941 1.00 96.94 85 ILE A CA 1
ATOM 628 C C . ILE A 1 85 ? 2.393 -1.450 -12.157 1.00 96.94 85 ILE A C 1
ATOM 630 O O . ILE A 1 85 ? 2.769 -0.476 -12.808 1.00 96.94 85 ILE A O 1
ATOM 634 N N . PHE A 1 86 ? 2.707 -2.696 -12.515 1.00 97.12 86 PHE A N 1
ATOM 635 C CA . PHE A 1 86 ? 3.628 -3.007 -13.606 1.00 97.12 86 PHE A CA 1
ATOM 636 C C . PHE A 1 86 ? 3.025 -2.892 -15.008 1.00 97.12 86 PHE A C 1
ATOM 638 O O . PHE A 1 86 ? 3.768 -2.886 -15.985 1.00 97.12 86 PHE A O 1
ATOM 645 N N . ALA A 1 87 ? 1.703 -2.758 -15.133 1.00 95.19 87 ALA A N 1
ATOM 646 C CA . ALA A 1 87 ? 1.044 -2.435 -16.399 1.00 95.19 87 ALA A CA 1
ATOM 647 C C . ALA A 1 87 ? 1.204 -0.955 -16.793 1.00 95.19 87 ALA A C 1
ATOM 649 O O . ALA A 1 87 ? 0.590 -0.509 -17.765 1.00 95.19 87 ALA A O 1
ATOM 650 N N . SER A 1 88 ? 2.001 -0.182 -16.048 1.00 92.56 88 SER A N 1
ATOM 651 C CA . SER A 1 88 ? 2.274 1.205 -16.381 1.00 92.56 88 SER A CA 1
ATOM 652 C C . SER A 1 88 ? 2.908 1.353 -17.762 1.00 92.56 88 SER A C 1
ATOM 654 O O . SER A 1 88 ? 3.973 0.790 -17.998 1.00 92.56 88 SER A O 1
ATOM 656 N N . PRO A 1 89 ? 2.322 2.166 -18.665 1.00 89.56 89 PRO A N 1
ATOM 657 C CA . PRO A 1 89 ? 2.935 2.454 -19.957 1.00 89.56 89 PRO A CA 1
ATOM 658 C C . PRO A 1 89 ? 4.222 3.280 -19.827 1.00 89.56 89 PRO A C 1
ATOM 660 O O . PRO A 1 89 ? 4.984 3.359 -20.788 1.00 89.56 89 PRO A O 1
ATOM 663 N N . ALA A 1 90 ? 4.473 3.898 -18.664 1.00 89.88 90 ALA A N 1
ATOM 664 C CA . ALA A 1 90 ? 5.739 4.568 -18.382 1.00 89.88 90 ALA A CA 1
ATOM 665 C C . ALA A 1 90 ? 6.886 3.561 -18.192 1.00 89.88 90 ALA A C 1
ATOM 667 O O . ALA A 1 90 ? 8.046 3.905 -18.412 1.00 89.88 90 ALA A O 1
ATOM 668 N N . LEU A 1 91 ? 6.566 2.316 -17.826 1.00 90.88 91 LEU A N 1
ATOM 669 C CA . LEU A 1 91 ? 7.516 1.217 -17.773 1.00 90.88 91 LEU A CA 1
ATOM 670 C C . LEU A 1 91 ? 7.550 0.550 -19.148 1.00 90.88 91 LEU A C 1
ATOM 672 O O . LEU A 1 91 ? 6.582 -0.065 -19.590 1.00 90.88 91 LEU A O 1
ATOM 676 N N . ALA A 1 92 ? 8.690 0.617 -19.830 1.00 91.38 92 ALA A N 1
ATOM 677 C CA . ALA A 1 92 ? 8.906 -0.106 -21.083 1.00 91.38 92 ALA A CA 1
ATOM 678 C C . ALA A 1 92 ? 9.147 -1.606 -20.826 1.00 91.38 92 ALA A C 1
ATOM 680 O O . ALA A 1 92 ? 10.088 -2.192 -21.363 1.00 91.38 92 ALA A O 1
ATOM 681 N N . TRP A 1 93 ? 8.366 -2.219 -19.940 1.00 93.56 93 TRP A N 1
ATOM 682 C CA . TRP A 1 93 ? 8.545 -3.581 -19.455 1.00 93.56 93 TRP A CA 1
ATOM 683 C C . TRP A 1 93 ? 7.373 -4.459 -19.888 1.00 93.56 93 TRP A C 1
ATOM 685 O O . TRP A 1 93 ? 6.277 -3.994 -20.187 1.00 93.56 93 TRP A O 1
ATOM 695 N N . THR A 1 94 ? 7.616 -5.761 -19.925 1.00 95.75 94 THR A N 1
ATOM 696 C CA . THR A 1 94 ? 6.606 -6.781 -20.205 1.00 95.75 94 THR A CA 1
ATOM 697 C C . THR A 1 94 ? 6.571 -7.761 -19.047 1.00 95.75 94 THR A C 1
ATOM 699 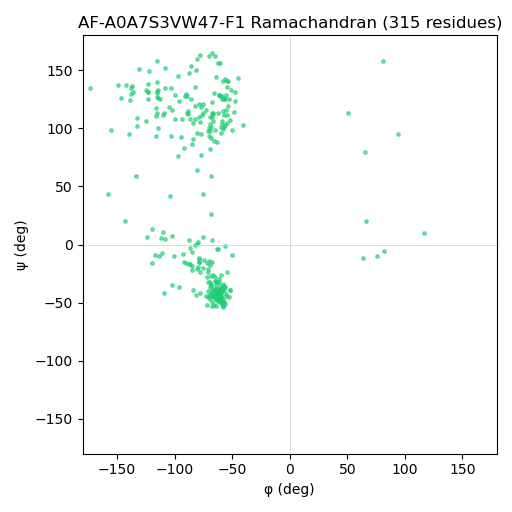O O . THR A 1 94 ? 7.619 -8.221 -18.599 1.00 95.75 94 THR A O 1
ATOM 702 N N . ILE A 1 95 ? 5.379 -8.056 -18.534 1.00 97.19 95 ILE A N 1
ATOM 703 C CA . ILE A 1 95 ? 5.195 -9.061 -17.482 1.00 97.19 95 ILE A CA 1
ATOM 704 C C . ILE A 1 95 ? 5.228 -10.433 -18.162 1.00 97.19 95 ILE A C 1
ATOM 706 O O . ILE A 1 95 ? 4.301 -10.770 -18.898 1.00 97.19 95 ILE A O 1
ATOM 710 N N . GLU A 1 96 ? 6.290 -11.206 -17.941 1.00 96.94 96 GLU A N 1
ATOM 711 C CA . GLU A 1 96 ? 6.405 -12.573 -18.469 1.00 96.94 96 GLU A CA 1
ATOM 712 C C . GLU A 1 96 ? 5.645 -13.560 -17.586 1.00 96.94 96 GLU A C 1
ATOM 714 O O . GLU A 1 96 ? 4.899 -14.403 -18.082 1.00 96.94 96 GLU A O 1
ATOM 719 N N . THR A 1 97 ? 5.802 -13.408 -16.271 1.00 96.44 97 THR A N 1
ATOM 720 C CA . THR A 1 97 ? 5.224 -14.306 -15.272 1.00 96.44 97 THR A CA 1
ATOM 721 C C . THR A 1 97 ? 4.757 -13.498 -14.078 1.00 96.44 97 THR A C 1
ATOM 723 O O . THR A 1 97 ? 5.474 -12.622 -13.604 1.00 96.44 97 THR A O 1
ATOM 726 N N . ILE A 1 98 ? 3.577 -13.820 -13.557 1.00 96.56 98 ILE A N 1
ATOM 727 C CA . ILE A 1 98 ? 3.133 -13.347 -12.251 1.00 96.56 98 ILE A CA 1
ATOM 728 C C . ILE A 1 98 ? 2.276 -14.425 -11.591 1.00 96.56 98 ILE A C 1
ATOM 730 O O . ILE A 1 98 ? 1.336 -14.926 -12.212 1.00 96.56 98 ILE A O 1
ATOM 734 N N . MET A 1 99 ? 2.628 -14.822 -10.372 1.00 93.88 99 MET A N 1
ATOM 735 C CA . MET A 1 99 ? 1.920 -15.873 -9.642 1.00 93.88 99 MET A CA 1
ATOM 736 C C . MET A 1 99 ? 1.980 -15.645 -8.135 1.00 93.88 99 MET A C 1
ATOM 738 O O . MET A 1 99 ? 3.043 -15.323 -7.604 1.00 93.88 99 MET A O 1
ATOM 742 N N . ASP A 1 100 ? 0.848 -15.850 -7.464 1.00 92.56 100 ASP A N 1
ATOM 743 C CA . ASP A 1 100 ? 0.800 -15.963 -6.008 1.00 92.56 100 ASP A CA 1
ATOM 744 C C . ASP A 1 100 ? 1.336 -17.354 -5.622 1.00 92.56 100 ASP A C 1
ATOM 746 O O . ASP A 1 100 ? 0.809 -18.380 -6.054 1.00 92.56 100 ASP A O 1
ATOM 750 N N . LEU A 1 101 ? 2.397 -17.394 -4.827 1.00 88.62 101 LEU A N 1
ATOM 751 C CA . LEU A 1 101 ? 2.901 -18.584 -4.161 1.00 88.62 101 LEU A CA 1
ATOM 752 C C . LEU A 1 101 ? 2.010 -18.883 -2.962 1.00 88.62 101 LEU A C 1
ATOM 754 O O . LEU A 1 101 ? 1.933 -18.096 -2.017 1.00 88.62 101 LEU A O 1
ATOM 758 N N . ARG A 1 102 ? 1.365 -20.044 -2.986 1.00 80.44 102 ARG A N 1
ATOM 759 C CA . ARG A 1 102 ? 0.704 -20.609 -1.810 1.00 80.44 102 ARG A CA 1
ATOM 760 C C . ARG A 1 102 ? 1.646 -21.607 -1.157 1.00 80.44 102 ARG A C 1
ATOM 762 O O . ARG A 1 102 ? 2.322 -22.355 -1.864 1.00 80.44 102 ARG A O 1
ATOM 769 N N . ASP A 1 103 ? 1.619 -21.687 0.171 1.00 64.62 103 ASP A N 1
ATOM 770 C CA . ASP A 1 103 ? 2.449 -22.625 0.947 1.00 64.62 103 ASP A CA 1
ATOM 771 C C . ASP A 1 103 ? 2.287 -24.094 0.502 1.00 64.62 103 ASP A C 1
ATOM 773 O O . ASP A 1 103 ? 3.208 -24.898 0.636 1.00 64.62 103 ASP A O 1
ATOM 777 N N . ASN A 1 104 ? 1.152 -24.435 -0.120 1.00 58.56 104 ASN A N 1
ATOM 778 C CA . ASN A 1 104 ? 0.862 -25.781 -0.616 1.00 58.56 104 ASN A CA 1
ATOM 779 C C . ASN A 1 104 ? 1.312 -26.046 -2.068 1.00 58.56 104 ASN A C 1
ATOM 781 O O . ASN A 1 104 ? 1.404 -27.207 -2.454 1.00 58.56 104 ASN A O 1
ATOM 785 N N . ASP A 1 105 ? 1.623 -25.023 -2.871 1.00 56.09 105 ASP A N 1
ATOM 786 C CA . ASP A 1 105 ? 1.958 -25.203 -4.298 1.00 56.09 105 ASP A CA 1
ATOM 787 C C . ASP A 1 105 ? 3.455 -25.493 -4.531 1.00 56.09 105 ASP A C 1
ATOM 789 O O . ASP A 1 105 ? 3.849 -26.011 -5.580 1.00 56.09 105 ASP A O 1
ATOM 793 N N . VAL A 1 106 ? 4.313 -25.221 -3.540 1.00 55.06 106 VAL A N 1
ATOM 794 C CA . VAL A 1 106 ? 5.772 -25.425 -3.645 1.00 55.06 106 VAL A CA 1
ATOM 795 C C . VAL A 1 106 ? 6.153 -26.913 -3.649 1.00 55.06 106 VAL A C 1
ATOM 797 O O . VAL A 1 106 ? 7.221 -27.275 -4.141 1.00 55.06 106 VAL A O 1
ATOM 800 N N . THR A 1 107 ? 5.284 -27.800 -3.155 1.00 53.34 107 THR A N 1
ATOM 801 C CA . THR A 1 107 ? 5.577 -29.242 -3.096 1.00 53.34 107 THR A CA 1
ATOM 802 C C . THR A 1 107 ? 5.269 -30.007 -4.386 1.00 53.34 107 THR A C 1
ATOM 804 O O . THR A 1 107 ? 5.852 -31.073 -4.576 1.00 53.34 107 THR A O 1
ATOM 807 N N . GLU A 1 108 ? 4.447 -29.479 -5.305 1.00 52.19 108 GLU A N 1
ATOM 808 C CA . GLU A 1 108 ? 4.044 -30.216 -6.521 1.00 52.19 108 GLU A CA 1
ATOM 809 C C . GLU A 1 108 ? 4.428 -29.555 -7.863 1.00 52.19 108 GLU A C 1
ATOM 811 O O . GLU A 1 108 ? 4.430 -30.241 -8.886 1.00 52.19 108 GLU A O 1
ATOM 816 N N . ALA A 1 109 ? 4.791 -28.264 -7.906 1.00 43.91 109 ALA A N 1
ATOM 817 C CA . ALA A 1 109 ? 4.797 -27.506 -9.169 1.00 43.91 109 ALA A CA 1
ATOM 818 C C . ALA A 1 109 ? 6.166 -27.139 -9.783 1.00 43.91 109 ALA A C 1
ATOM 820 O O . ALA A 1 109 ? 6.195 -26.455 -10.808 1.00 43.91 109 ALA A O 1
ATOM 821 N N . LEU A 1 110 ? 7.303 -27.587 -9.240 1.00 43.81 110 LEU A N 1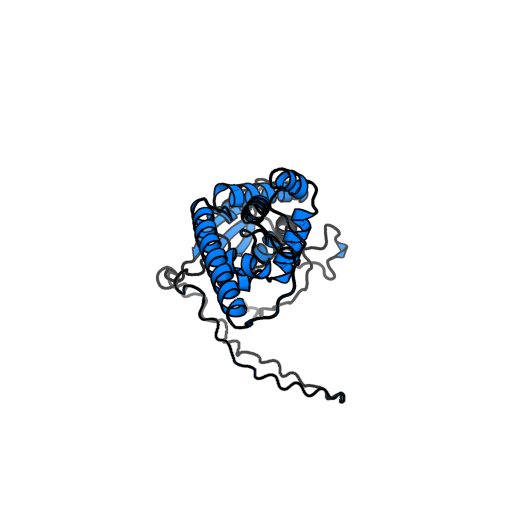
ATOM 822 C CA . LEU A 1 110 ? 8.592 -27.404 -9.922 1.00 43.81 110 LEU A CA 1
ATOM 823 C C . LEU A 1 110 ? 8.989 -28.699 -10.649 1.00 43.81 110 LEU A C 1
ATOM 825 O O . LEU A 1 110 ? 9.378 -29.661 -9.983 1.00 43.81 110 LEU A O 1
ATOM 829 N N . PRO A 1 111 ? 8.936 -28.769 -11.999 1.00 44.25 111 PRO A N 1
ATOM 830 C CA . PRO A 1 111 ? 9.627 -29.838 -12.706 1.00 44.25 111 PRO A CA 1
ATOM 831 C C . PRO A 1 111 ? 11.095 -29.761 -12.298 1.00 44.25 111 PRO A C 1
ATOM 833 O O . PRO A 1 111 ? 11.685 -28.684 -12.370 1.00 44.25 111 PRO A O 1
ATOM 836 N N . ALA A 1 112 ? 11.642 -30.881 -11.823 1.00 42.47 112 ALA A N 1
ATOM 837 C CA . ALA A 1 112 ? 13.019 -31.006 -11.372 1.00 42.47 112 ALA A CA 1
ATOM 838 C C . ALA A 1 112 ? 13.966 -30.242 -12.309 1.00 42.47 112 ALA A C 1
ATOM 840 O O . ALA A 1 112 ? 14.280 -30.688 -13.414 1.00 42.47 112 ALA A O 1
ATOM 841 N N . VAL A 1 113 ? 14.410 -29.062 -11.874 1.00 45.28 113 VAL A N 1
ATOM 842 C CA . VAL A 1 113 ? 15.525 -28.365 -12.504 1.00 45.28 113 VAL A CA 1
ATOM 843 C C . VAL A 1 113 ? 16.771 -29.089 -12.010 1.00 45.28 113 VAL A C 1
ATOM 845 O O . VAL A 1 113 ? 17.473 -28.629 -11.115 1.00 45.28 113 VAL A O 1
ATOM 848 N N . ASP A 1 114 ? 17.025 -30.261 -12.589 1.00 39.16 114 ASP A N 1
ATOM 849 C CA . ASP A 1 114 ? 18.162 -31.154 -12.322 1.00 39.16 114 ASP A CA 1
ATOM 850 C C . ASP A 1 114 ? 19.515 -30.556 -12.789 1.00 39.16 114 ASP A C 1
ATOM 852 O O . ASP A 1 114 ? 20.460 -31.268 -13.117 1.00 39.16 114 ASP A O 1
ATOM 856 N N . ALA A 1 115 ? 19.633 -29.225 -12.849 1.00 40.53 115 ALA A N 1
ATOM 857 C CA . ALA A 1 115 ? 20.770 -28.525 -13.447 1.00 40.53 115 ALA A CA 1
ATOM 858 C C . ALA A 1 115 ? 21.483 -27.522 -12.523 1.00 40.53 115 ALA A C 1
ATOM 860 O O . ALA A 1 115 ? 22.387 -26.833 -12.990 1.00 40.53 115 ALA A O 1
ATOM 861 N N . MET A 1 116 ? 21.148 -27.426 -11.228 1.00 36.84 116 MET A N 1
ATOM 862 C CA . MET A 1 116 ? 21.832 -26.467 -10.338 1.00 36.84 116 MET A CA 1
ATOM 863 C C . MET A 1 116 ? 22.085 -26.931 -8.896 1.00 36.84 116 MET A C 1
ATOM 865 O O . MET A 1 116 ? 22.400 -26.123 -8.024 1.00 36.84 116 MET A O 1
ATOM 869 N N . THR A 1 117 ? 22.071 -28.239 -8.640 1.00 37.84 117 THR A N 1
ATOM 870 C CA . THR A 1 117 ? 22.546 -28.836 -7.379 1.00 37.84 117 THR A CA 1
ATOM 871 C C . THR A 1 117 ? 24.074 -28.952 -7.381 1.00 37.84 117 THR A C 1
ATOM 873 O O . THR A 1 117 ? 24.643 -30.037 -7.410 1.00 37.84 117 THR A O 1
ATOM 876 N N . ASN A 1 118 ? 24.765 -27.811 -7.418 1.00 38.22 118 ASN A N 1
ATOM 877 C CA . ASN A 1 118 ? 26.188 -27.727 -7.066 1.00 38.22 118 ASN A CA 1
ATOM 878 C C . ASN A 1 118 ? 26.599 -26.301 -6.663 1.00 38.22 118 ASN A C 1
ATOM 880 O O . ASN A 1 118 ? 27.652 -25.799 -7.051 1.00 38.22 118 ASN A O 1
ATOM 884 N N . VAL A 1 119 ? 25.766 -25.636 -5.860 1.00 38.84 119 VAL A N 1
ATOM 885 C CA . VAL A 1 119 ? 26.218 -24.501 -5.050 1.00 38.84 119 VAL A CA 1
ATOM 886 C C . VAL A 1 119 ? 26.384 -25.018 -3.631 1.00 38.84 119 VAL A C 1
ATOM 888 O O . VAL A 1 119 ? 25.444 -25.516 -3.017 1.00 38.84 119 VAL A O 1
ATOM 891 N N . ALA A 1 120 ? 27.634 -24.985 -3.186 1.00 35.72 120 ALA A N 1
ATOM 892 C CA . ALA A 1 120 ? 28.113 -25.468 -1.909 1.00 35.72 120 ALA A CA 1
ATOM 893 C C . ALA A 1 120 ? 27.210 -25.051 -0.739 1.00 35.72 120 ALA A C 1
ATOM 895 O O . ALA A 1 120 ? 26.720 -23.924 -0.678 1.00 35.72 120 ALA A O 1
ATOM 896 N N . GLN A 1 121 ? 27.071 -25.963 0.223 1.00 31.73 121 GLN A N 1
ATOM 897 C CA . GLN A 1 121 ? 26.713 -25.635 1.595 1.00 31.73 121 GLN A CA 1
ATOM 898 C C . GLN A 1 121 ? 27.650 -24.521 2.088 1.00 31.73 121 GLN A C 1
ATOM 900 O O . GLN A 1 121 ? 28.786 -24.778 2.480 1.00 31.73 121 GLN A O 1
ATOM 905 N N . CYS A 1 122 ? 27.186 -23.273 2.048 1.00 28.25 122 CYS A N 1
ATOM 906 C CA . CYS A 1 122 ? 27.740 -22.222 2.883 1.00 28.25 122 CYS A CA 1
ATOM 907 C C . CYS A 1 122 ? 27.301 -22.545 4.308 1.00 28.25 122 CYS A C 1
ATOM 909 O O . CYS A 1 122 ? 26.161 -22.288 4.695 1.00 28.25 122 CYS A O 1
ATOM 911 N N . GLU A 1 123 ? 28.200 -23.174 5.062 1.00 33.25 123 GLU A N 1
ATOM 912 C CA . GLU A 1 123 ? 28.099 -23.259 6.512 1.00 33.25 123 GLU A CA 1
ATOM 913 C C . GLU A 1 123 ? 27.793 -21.864 7.065 1.00 33.25 123 GLU A C 1
ATOM 915 O O . GLU A 1 123 ? 28.414 -20.871 6.675 1.00 33.25 123 GLU A O 1
ATOM 920 N N . ALA A 1 124 ? 26.791 -21.794 7.939 1.00 33.66 124 ALA A N 1
ATOM 921 C CA . ALA A 1 124 ? 26.394 -20.579 8.620 1.00 33.66 124 ALA A CA 1
ATOM 922 C C . ALA A 1 124 ? 27.611 -19.970 9.333 1.00 33.66 124 ALA A C 1
ATOM 924 O O . ALA A 1 124 ? 28.055 -20.453 10.375 1.00 33.66 124 ALA A O 1
ATOM 925 N N . TYR A 1 125 ? 28.160 -18.900 8.760 1.00 33.00 125 TYR A N 1
ATOM 926 C CA . TYR A 1 125 ? 29.161 -18.077 9.415 1.00 33.00 125 TYR A CA 1
ATOM 927 C C . TYR A 1 125 ? 28.469 -17.314 10.546 1.00 33.00 125 TYR A C 1
ATOM 929 O O . TYR A 1 125 ? 27.792 -16.313 10.320 1.00 33.00 125 TYR A O 1
ATOM 937 N N . THR A 1 126 ? 28.616 -17.803 11.775 1.00 36.72 126 THR A N 1
ATOM 938 C CA . THR A 1 126 ? 28.323 -17.025 12.980 1.00 36.72 126 THR A CA 1
ATOM 939 C C . THR A 1 126 ? 29.424 -15.977 13.150 1.00 36.72 126 THR A C 1
ATOM 941 O O . THR A 1 126 ? 30.576 -16.364 13.372 1.00 36.72 126 THR A O 1
ATOM 944 N N . PRO A 1 127 ? 29.137 -14.666 13.074 1.00 32.09 127 PRO A N 1
ATOM 945 C CA . PRO A 1 127 ? 30.146 -13.663 13.366 1.00 32.09 127 PRO A CA 1
ATOM 946 C C . PRO A 1 127 ? 30.484 -13.726 14.859 1.00 32.09 127 PRO A C 1
ATOM 948 O O . PRO A 1 127 ? 29.663 -13.415 15.721 1.00 32.09 127 PRO A O 1
ATOM 951 N N . SER A 1 128 ? 31.713 -14.132 15.179 1.00 32.09 128 SER A N 1
ATOM 952 C CA . SER A 1 128 ? 32.266 -13.988 16.522 1.00 32.09 128 SER A CA 1
ATOM 953 C C . SER A 1 128 ? 32.500 -12.502 16.790 1.00 32.09 128 SER A C 1
ATOM 955 O O . SER A 1 128 ? 33.513 -11.932 16.380 1.00 32.09 128 SER A O 1
ATOM 957 N N . VAL A 1 129 ? 31.553 -11.862 17.471 1.00 33.50 129 VAL A N 1
ATOM 958 C CA . VAL A 1 129 ? 31.736 -10.525 18.033 1.00 33.50 129 VAL A CA 1
ATOM 959 C C . VAL A 1 129 ? 32.754 -10.639 19.167 1.00 33.50 129 VAL A C 1
ATOM 961 O O . VAL A 1 129 ? 32.434 -11.061 20.276 1.00 33.50 129 VAL A O 1
ATOM 964 N N . THR A 1 130 ? 34.006 -10.267 18.904 1.00 32.78 130 THR A N 1
ATOM 965 C CA . THR A 1 130 ? 34.960 -9.971 19.975 1.00 32.78 130 THR A CA 1
ATOM 966 C C . THR A 1 130 ? 34.533 -8.668 20.640 1.00 32.78 130 THR A C 1
ATOM 968 O O . THR A 1 130 ? 34.876 -7.576 20.185 1.00 32.78 130 THR A O 1
ATOM 971 N N . SER A 1 131 ? 33.748 -8.803 21.708 1.00 35.66 131 SER A N 1
ATOM 972 C CA . SER A 1 131 ? 33.473 -7.752 22.682 1.00 35.66 131 SER A CA 1
ATOM 973 C C . SER A 1 131 ? 34.800 -7.223 23.237 1.00 35.66 131 SER A C 1
ATOM 975 O O . SER A 1 131 ? 35.575 -7.955 23.856 1.00 35.66 131 SER A O 1
ATOM 977 N N . ARG A 1 132 ? 35.085 -5.943 22.974 1.00 35.12 132 ARG A N 1
ATOM 978 C CA . ARG A 1 132 ? 36.033 -5.170 23.774 1.00 35.12 132 ARG A CA 1
ATOM 979 C C . ARG A 1 132 ? 35.301 -4.738 25.036 1.00 35.12 132 ARG A C 1
ATOM 981 O O . ARG A 1 132 ? 34.288 -4.050 24.954 1.00 35.12 132 ARG A O 1
ATOM 988 N N . ASN A 1 133 ? 35.845 -5.160 26.171 1.00 38.94 133 ASN A N 1
ATOM 989 C CA . ASN A 1 133 ? 35.526 -4.628 27.484 1.00 38.94 133 ASN A CA 1
ATOM 990 C C . ASN A 1 133 ? 35.687 -3.106 27.472 1.00 38.94 133 ASN A C 1
ATOM 992 O O . ASN A 1 133 ? 36.781 -2.620 27.182 1.00 38.94 133 ASN A O 1
ATOM 996 N N . ASP A 1 134 ? 34.639 -2.389 27.858 1.00 35.53 134 ASP A N 1
ATOM 997 C CA . ASP A 1 134 ? 34.821 -1.143 28.585 1.00 35.53 134 ASP A CA 1
ATOM 998 C C . ASP A 1 134 ? 33.793 -1.064 29.714 1.00 35.53 134 ASP A C 1
ATOM 1000 O O . ASP A 1 134 ? 32.610 -1.377 29.555 1.00 35.53 134 ASP A O 1
ATOM 1004 N N . GLU A 1 135 ? 34.312 -0.771 30.896 1.00 41.00 135 GLU A N 1
ATOM 1005 C CA . GLU A 1 135 ? 33.636 -0.870 32.177 1.00 41.00 135 GLU A CA 1
ATOM 1006 C C . GLU A 1 135 ? 32.728 0.343 32.436 1.00 41.00 135 GLU A C 1
ATOM 1008 O O . GLU A 1 135 ? 32.980 1.453 31.980 1.00 41.00 135 GLU A O 1
ATOM 1013 N N . SER A 1 136 ? 31.771 0.138 33.348 1.00 40.19 136 SER A N 1
ATOM 1014 C CA . SER A 1 136 ? 31.132 1.162 34.195 1.00 40.19 136 SER A CA 1
ATOM 1015 C C . SER A 1 136 ? 29.826 1.797 33.699 1.00 40.19 136 SER A C 1
ATOM 1017 O O . SER A 1 136 ? 29.815 2.890 33.141 1.00 40.19 136 SER A O 1
ATOM 1019 N N . ARG A 1 137 ? 28.692 1.240 34.151 1.00 36.41 137 ARG A N 1
ATOM 1020 C CA . ARG A 1 137 ? 27.826 1.909 35.149 1.00 36.41 137 ARG A CA 1
ATOM 1021 C C . ARG A 1 137 ? 26.686 1.010 35.629 1.00 36.41 137 ARG A C 1
ATOM 1023 O O . ARG A 1 137 ? 26.004 0.349 34.860 1.00 36.41 137 ARG A O 1
ATOM 1030 N N . HIS A 1 138 ? 26.506 1.011 36.945 1.00 39.53 138 HIS A N 1
ATOM 1031 C CA . HIS A 1 138 ? 25.460 0.311 37.676 1.00 39.53 138 HIS A CA 1
ATOM 1032 C C . HIS A 1 138 ? 24.045 0.769 37.302 1.00 39.53 138 HIS A C 1
ATOM 1034 O O . HIS A 1 138 ? 23.713 1.942 37.446 1.00 39.53 138 HIS A O 1
ATOM 1040 N N . GLY A 1 139 ? 23.189 -0.200 36.980 1.00 29.92 139 GLY A N 1
ATOM 1041 C CA . GLY A 1 139 ? 21.735 -0.090 37.027 1.00 29.92 139 GLY A CA 1
ATOM 1042 C C . GLY A 1 139 ? 21.143 -1.485 37.200 1.00 29.92 139 GLY A C 1
ATOM 1043 O O . GLY A 1 139 ? 21.074 -2.250 36.247 1.00 29.92 139 GLY A O 1
ATOM 1044 N N . LYS A 1 140 ? 20.784 -1.855 38.434 1.00 37.12 140 LYS A N 1
ATOM 1045 C CA . LYS A 1 140 ? 20.057 -3.099 38.722 1.00 37.12 140 LYS A CA 1
ATOM 1046 C C . LYS A 1 140 ? 18.636 -2.964 38.171 1.00 37.12 140 LYS A C 1
ATOM 1048 O O . LYS A 1 140 ? 17.818 -2.298 38.797 1.00 37.12 140 LYS A O 1
ATOM 1053 N N . PHE A 1 141 ? 18.356 -3.605 37.042 1.00 26.95 141 PHE A N 1
ATOM 1054 C CA . PHE A 1 141 ? 17.000 -3.814 36.542 1.00 26.95 141 PHE A CA 1
ATOM 1055 C C . PHE A 1 141 ? 16.715 -5.318 36.575 1.00 26.95 141 PHE A C 1
ATOM 1057 O O . PHE A 1 141 ? 17.207 -6.075 35.744 1.00 26.95 141 PHE A O 1
ATOM 1064 N N . ASN A 1 142 ? 15.983 -5.760 37.599 1.00 32.81 142 ASN A N 1
ATOM 1065 C CA . ASN A 1 142 ? 15.411 -7.102 37.648 1.00 32.81 142 ASN A CA 1
ATOM 1066 C C . ASN A 1 142 ? 14.088 -7.057 36.873 1.00 32.81 142 ASN A C 1
ATOM 1068 O O . ASN A 1 142 ? 13.053 -6.745 37.457 1.00 32.81 142 ASN A O 1
ATOM 1072 N N . GLY A 1 143 ? 14.138 -7.333 35.572 1.00 27.95 143 GLY A N 1
ATOM 1073 C CA . GLY A 1 143 ? 12.965 -7.635 34.756 1.00 27.95 143 GLY A CA 1
ATOM 1074 C C . GLY A 1 143 ? 13.013 -9.106 34.367 1.00 27.95 143 GLY A C 1
ATOM 1075 O O . GLY A 1 143 ? 13.917 -9.512 33.643 1.00 27.95 143 GLY A O 1
ATOM 1076 N N . SER A 1 144 ? 12.086 -9.897 34.907 1.00 28.34 144 SER A N 1
ATOM 1077 C CA . SER A 1 144 ? 11.804 -11.257 34.447 1.00 28.34 144 SER A CA 1
ATOM 1078 C C . SER A 1 144 ? 11.414 -11.174 32.974 1.00 28.34 144 SER A C 1
ATOM 1080 O O . SER A 1 144 ? 10.428 -10.521 32.645 1.00 28.34 144 SER A O 1
ATOM 1082 N N . VAL A 1 145 ? 12.228 -11.752 32.094 1.00 36.00 145 VAL A N 1
ATOM 1083 C CA . VAL A 1 145 ? 11.888 -11.923 30.681 1.00 36.00 145 VAL A CA 1
ATOM 1084 C C . VAL A 1 145 ? 11.081 -13.208 30.607 1.00 36.00 145 VAL A C 1
ATOM 1086 O O . VAL A 1 145 ? 11.634 -14.294 30.438 1.00 36.00 145 VAL A O 1
ATOM 1089 N N . ASP A 1 146 ? 9.779 -13.078 30.821 1.00 32.44 146 ASP A N 1
ATOM 1090 C CA . ASP A 1 146 ? 8.843 -14.108 30.411 1.00 32.44 146 ASP A CA 1
ATOM 1091 C C . ASP A 1 146 ? 8.700 -13.984 28.889 1.00 32.44 146 ASP A C 1
ATOM 1093 O O . ASP A 1 146 ? 8.257 -12.964 28.362 1.00 32.44 146 ASP A O 1
ATOM 1097 N N . ASN A 1 147 ? 9.185 -15.008 28.184 1.00 36.28 147 ASN A N 1
ATOM 1098 C CA . ASN A 1 147 ? 8.937 -15.224 26.764 1.00 36.28 147 ASN A CA 1
ATOM 1099 C C . ASN A 1 147 ? 7.422 -15.374 26.564 1.00 36.28 147 ASN A C 1
ATOM 1101 O O . ASN A 1 147 ? 6.883 -16.469 26.736 1.00 36.28 147 ASN A O 1
ATOM 1105 N N . GLU A 1 148 ? 6.737 -14.294 26.199 1.00 35.69 148 GLU A N 1
ATOM 1106 C CA . GLU A 1 148 ? 5.394 -14.388 25.635 1.00 35.69 148 GLU A CA 1
ATOM 1107 C C . GLU A 1 148 ? 5.510 -14.826 24.173 1.00 35.69 148 GLU A C 1
ATOM 1109 O O . GLU A 1 148 ? 5.764 -14.053 23.252 1.00 35.69 148 GLU A O 1
ATOM 1114 N N . GLU A 1 149 ? 5.374 -16.135 23.995 1.00 37.66 149 GLU A N 1
ATOM 1115 C CA . GLU A 1 149 ? 5.135 -16.812 22.731 1.00 37.66 149 GLU A CA 1
ATOM 1116 C C . GLU A 1 149 ? 3.807 -16.288 22.148 1.00 37.66 149 GLU A C 1
ATOM 1118 O O . GLU A 1 149 ? 2.716 -16.648 22.602 1.00 37.66 149 GLU A O 1
ATOM 1123 N N . SER A 1 150 ? 3.900 -15.376 21.173 1.00 35.38 150 SER A N 1
ATOM 1124 C CA . SER A 1 150 ? 2.759 -14.760 20.490 1.00 35.38 150 SER A CA 1
ATOM 1125 C C . SER A 1 150 ? 1.985 -15.809 19.681 1.00 35.38 150 SER A C 1
ATOM 1127 O O . SER A 1 150 ? 2.254 -16.057 18.508 1.00 35.38 150 SER A O 1
ATOM 1129 N N . THR A 1 151 ? 1.013 -16.449 20.321 1.00 35.34 151 THR A N 1
ATOM 1130 C CA . THR A 1 151 ? 0.148 -17.500 19.755 1.00 35.34 151 THR A CA 1
ATOM 1131 C C . THR A 1 151 ? -1.250 -16.960 19.430 1.00 35.34 151 THR A C 1
ATOM 1133 O O . THR A 1 151 ? -2.262 -17.590 19.724 1.00 35.34 151 THR A O 1
ATOM 1136 N N . GLY A 1 152 ? -1.315 -15.749 18.863 1.00 36.56 152 GLY A N 1
ATOM 1137 C CA . GLY A 1 152 ? -2.567 -15.004 18.683 1.00 36.56 152 GLY A CA 1
ATOM 1138 C C . GLY A 1 152 ? -3.043 -14.775 17.246 1.00 36.56 152 GLY A C 1
ATOM 1139 O O . GLY A 1 152 ? -4.175 -14.325 17.084 1.00 36.56 152 GLY A O 1
ATOM 1140 N N . GLY A 1 153 ? -2.229 -15.072 16.231 1.00 35.56 153 GLY A N 1
ATOM 1141 C CA . GLY A 1 153 ? -2.659 -15.033 14.832 1.00 35.56 153 GLY A CA 1
ATOM 1142 C C . GLY A 1 153 ? -3.382 -16.325 14.478 1.00 35.56 153 GLY A C 1
ATOM 1143 O O . GLY A 1 153 ? -2.930 -17.403 14.868 1.00 35.56 153 GLY A O 1
ATOM 1144 N N . SER A 1 154 ? -4.514 -16.243 13.776 1.00 40.69 154 SER A N 1
ATOM 1145 C CA . SER A 1 154 ? -5.175 -17.434 13.232 1.00 40.69 154 SER A CA 1
ATOM 1146 C C . SER A 1 154 ? -4.162 -18.162 12.334 1.00 40.69 154 SER A C 1
ATOM 1148 O O . SER A 1 154 ? -3.827 -17.621 11.281 1.00 40.69 154 SER A O 1
ATOM 1150 N N . PRO A 1 155 ? -3.660 -19.359 12.699 1.00 49.81 155 PRO A N 1
ATOM 1151 C CA . PRO A 1 155 ? -2.531 -20.009 12.018 1.00 49.81 155 PRO A CA 1
ATOM 1152 C C . PRO A 1 155 ? -2.833 -20.463 10.576 1.00 49.81 155 PRO A C 1
ATOM 1154 O O . PRO A 1 155 ? -1.982 -21.067 9.929 1.00 49.81 155 PRO A O 1
ATOM 1157 N N . ASP A 1 156 ? -4.025 -20.156 10.064 1.00 53.06 156 ASP A N 1
ATOM 1158 C CA . ASP A 1 156 ? -4.579 -20.718 8.836 1.00 53.06 156 ASP A CA 1
ATOM 1159 C C . ASP A 1 156 ? -4.716 -19.714 7.679 1.00 53.06 156 ASP A C 1
ATOM 1161 O O . ASP A 1 156 ? -5.269 -20.075 6.639 1.00 53.06 156 ASP A O 1
ATOM 1165 N N . SER A 1 157 ? -4.233 -18.470 7.799 1.00 54.06 157 SER A N 1
ATOM 1166 C CA . SER A 1 157 ? -4.065 -17.614 6.614 1.00 54.06 157 SER A CA 1
ATOM 1167 C C . SER A 1 157 ? -2.628 -17.744 6.092 1.00 54.06 157 SER A C 1
ATOM 1169 O O . SER A 1 157 ? -1.752 -17.023 6.577 1.00 54.06 157 SER A O 1
ATOM 1171 N N . PRO A 1 158 ? -2.346 -18.659 5.143 1.00 62.91 158 PRO A N 1
ATOM 1172 C CA . PRO A 1 158 ? -1.012 -18.803 4.569 1.00 62.91 158 PRO A CA 1
ATOM 1173 C C . PRO A 1 158 ? -0.566 -17.461 3.987 1.00 62.91 158 PRO A C 1
ATOM 1175 O O . PRO A 1 158 ? -1.284 -16.859 3.179 1.00 62.91 158 PRO A O 1
ATOM 1178 N N . GLN A 1 159 ? 0.602 -16.980 4.417 1.00 65.81 159 GLN A N 1
ATOM 1179 C CA . GLN A 1 159 ? 1.189 -15.753 3.890 1.00 65.81 159 GLN A CA 1
ATOM 1180 C C . GLN A 1 159 ? 1.530 -15.979 2.416 1.00 65.81 159 GLN A C 1
ATOM 1182 O O . GLN A 1 159 ? 2.547 -16.575 2.071 1.00 65.81 159 GLN A O 1
ATOM 1187 N N . CYS A 1 160 ? 0.658 -15.518 1.523 1.00 80.12 160 CYS A N 1
ATOM 1188 C CA . CYS A 1 160 ? 0.873 -15.664 0.091 1.00 80.12 160 CYS A CA 1
ATOM 1189 C C . CYS A 1 160 ? 1.917 -14.637 -0.368 1.00 80.12 160 CYS A C 1
ATOM 1191 O O . CYS A 1 160 ? 1.660 -13.435 -0.364 1.00 80.12 160 CYS A O 1
ATOM 1193 N N . SER A 1 161 ? 3.099 -15.109 -0.764 1.00 90.81 161 SER A N 1
ATOM 1194 C CA . SER A 1 161 ? 4.095 -14.280 -1.456 1.00 90.81 161 SER A CA 1
ATOM 1195 C C . SER A 1 161 ? 3.829 -14.312 -2.956 1.00 90.81 161 SER A C 1
ATOM 1197 O O . SER A 1 161 ? 3.443 -15.342 -3.477 1.00 90.81 161 SER A O 1
ATOM 1199 N N . THR A 1 162 ? 4.098 -13.248 -3.696 1.00 94.69 162 THR A N 1
ATOM 1200 C CA . THR A 1 162 ? 3.973 -13.206 -5.157 1.00 94.69 162 THR A CA 1
ATOM 1201 C C . THR A 1 162 ? 5.339 -13.176 -5.814 1.00 94.69 162 THR A C 1
ATOM 1203 O O . THR A 1 162 ? 6.191 -12.371 -5.439 1.00 94.69 162 THR A O 1
ATOM 1206 N N . ILE A 1 163 ? 5.528 -13.995 -6.853 1.00 96.44 163 ILE A N 1
ATOM 1207 C CA . ILE A 1 163 ? 6.655 -13.855 -7.782 1.00 96.44 163 ILE A CA 1
ATOM 1208 C C . ILE A 1 163 ? 6.182 -13.148 -9.048 1.00 96.44 163 ILE A C 1
ATOM 1210 O O . ILE A 1 163 ? 5.224 -13.583 -9.688 1.00 96.44 163 ILE A O 1
ATOM 1214 N N . CYS A 1 164 ? 6.900 -12.098 -9.445 1.00 97.56 164 CYS A N 1
ATOM 1215 C CA . CYS A 1 164 ? 6.733 -11.412 -10.722 1.00 97.56 164 CYS A CA 1
ATOM 1216 C C . CYS A 1 164 ? 8.058 -11.413 -11.497 1.00 97.56 164 CYS A C 1
ATOM 1218 O O . CYS A 1 164 ? 9.102 -11.064 -10.951 1.00 97.56 164 CYS A O 1
ATOM 1220 N N . ILE A 1 165 ? 8.024 -11.794 -12.774 1.00 97.75 165 ILE A N 1
ATOM 1221 C CA . ILE A 1 165 ? 9.167 -11.730 -13.689 1.00 97.75 165 ILE A CA 1
ATOM 1222 C C . ILE A 1 165 ? 8.813 -10.753 -14.800 1.00 97.75 165 ILE A C 1
ATOM 1224 O O . ILE A 1 165 ? 7.876 -10.982 -15.571 1.00 97.75 165 ILE A O 1
ATOM 1228 N N . LEU A 1 166 ? 9.580 -9.670 -14.878 1.00 97.81 166 LEU A N 1
ATOM 1229 C CA . LEU A 1 166 ? 9.409 -8.613 -15.862 1.00 97.81 166 LEU A CA 1
ATOM 1230 C C . LEU A 1 166 ? 10.624 -8.554 -16.778 1.00 97.81 166 LEU A C 1
ATOM 1232 O O . LEU A 1 166 ? 11.761 -8.655 -16.319 1.00 97.81 166 LEU A O 1
ATOM 1236 N N . ARG A 1 167 ? 10.395 -8.341 -18.072 1.00 96.88 167 ARG A N 1
ATOM 1237 C CA . ARG A 1 167 ? 11.454 -8.129 -19.058 1.00 96.88 167 ARG A CA 1
ATOM 1238 C C . ARG A 1 167 ? 11.390 -6.720 -19.617 1.00 96.88 167 ARG A C 1
ATOM 1240 O O . ARG A 1 167 ? 10.360 -6.314 -20.160 1.00 96.88 167 ARG A O 1
ATOM 1247 N N . LYS A 1 168 ? 12.509 -6.000 -19.544 1.00 94.69 168 LYS A N 1
ATOM 1248 C CA . LYS A 1 168 ? 12.678 -4.700 -20.196 1.00 94.69 168 LYS A CA 1
ATOM 1249 C C . LYS A 1 168 ? 12.642 -4.876 -21.712 1.00 94.69 168 LYS A C 1
ATOM 1251 O O . LYS A 1 168 ? 13.337 -5.731 -22.261 1.00 94.69 168 LYS A O 1
ATOM 1256 N N . SER A 1 169 ? 11.840 -4.068 -22.394 1.00 92.56 169 SER A N 1
ATOM 1257 C CA . SER A 1 169 ? 11.674 -4.125 -23.844 1.00 92.56 169 SER A CA 1
ATOM 1258 C C . SER A 1 169 ? 13.008 -3.930 -24.568 1.00 92.56 169 SER A C 1
ATOM 1260 O O . SER A 1 169 ? 13.841 -3.116 -24.171 1.00 92.56 169 SER A O 1
ATOM 1262 N N . VAL A 1 170 ? 13.200 -4.696 -25.644 1.00 88.06 170 VAL A N 1
ATOM 1263 C CA . VAL A 1 170 ? 14.383 -4.629 -26.523 1.00 88.06 170 VAL A CA 1
ATOM 1264 C C . VAL A 1 170 ? 14.202 -3.577 -27.622 1.00 88.06 170 VAL A C 1
ATOM 1266 O O . VAL A 1 170 ? 15.110 -3.375 -28.418 1.00 88.06 170 VAL A O 1
ATOM 1269 N N . ALA A 1 171 ? 13.033 -2.922 -27.694 1.00 78.50 171 ALA A N 1
ATOM 1270 C CA . ALA A 1 171 ? 12.702 -2.008 -28.782 1.00 78.50 171 ALA A CA 1
ATOM 1271 C C . ALA A 1 171 ? 13.857 -1.029 -29.058 1.00 78.50 171 ALA A C 1
ATOM 1273 O O . ALA A 1 171 ? 14.316 -0.324 -28.161 1.00 78.50 171 ALA A O 1
ATOM 1274 N N . GLU A 1 172 ? 14.321 -1.033 -30.312 1.00 53.88 172 GLU A N 1
ATOM 1275 C CA . GLU A 1 172 ? 15.442 -0.255 -30.849 1.00 53.88 172 GLU A CA 1
ATOM 1276 C C . GLU A 1 172 ? 15.100 1.245 -30.887 1.00 53.88 172 GLU A C 1
ATOM 1278 O O . GLU A 1 172 ? 15.049 1.873 -31.941 1.00 53.88 172 GLU A O 1
ATOM 1283 N N . SER A 1 173 ? 14.778 1.855 -29.750 1.00 48.81 173 SER A N 1
ATOM 1284 C CA . SER A 1 173 ? 14.528 3.287 -29.708 1.00 48.81 173 SER A CA 1
ATOM 1285 C C . SER A 1 173 ? 15.867 4.004 -29.619 1.00 48.81 173 SER A C 1
ATOM 1287 O O . SER A 1 173 ? 16.505 4.038 -28.568 1.00 48.81 173 SER A O 1
ATOM 1289 N N . THR A 1 174 ? 16.248 4.647 -30.719 1.00 51.66 174 THR A N 1
ATOM 1290 C CA . THR A 1 174 ? 17.327 5.641 -30.846 1.00 51.66 174 THR A CA 1
ATOM 1291 C C . THR A 1 174 ? 17.267 6.769 -29.807 1.00 51.66 174 THR A C 1
ATOM 1293 O O . THR A 1 174 ? 18.225 7.524 -29.677 1.00 51.66 174 THR A O 1
ATOM 1296 N N . HIS A 1 175 ? 16.188 6.853 -29.025 1.00 54.84 175 HIS A N 1
ATOM 1297 C CA . HIS A 1 175 ? 16.065 7.676 -27.833 1.00 54.84 175 HIS A CA 1
ATOM 1298 C C . HIS A 1 175 ? 15.316 6.878 -26.762 1.00 54.84 175 HIS A C 1
ATOM 1300 O O . HIS A 1 175 ? 14.088 6.844 -26.772 1.00 54.84 175 HIS A O 1
ATOM 1306 N N . ALA A 1 176 ? 16.041 6.212 -25.859 1.00 64.12 176 ALA A N 1
ATOM 1307 C CA . ALA A 1 176 ? 15.443 5.702 -24.631 1.00 64.12 176 ALA A CA 1
ATOM 1308 C C . ALA A 1 176 ? 14.854 6.905 -23.881 1.00 64.12 176 ALA A C 1
ATOM 1310 O O . ALA A 1 176 ? 15.593 7.735 -23.350 1.00 64.12 176 ALA A O 1
ATOM 1311 N N . ILE A 1 177 ? 13.530 7.058 -23.929 1.00 75.12 177 ILE A N 1
ATOM 1312 C CA . ILE A 1 177 ? 12.843 8.099 -23.172 1.00 75.12 177 ILE A CA 1
ATOM 1313 C C . ILE A 1 177 ? 13.021 7.712 -21.709 1.00 75.12 177 ILE A C 1
ATOM 1315 O O . ILE A 1 177 ? 12.529 6.670 -21.282 1.00 75.12 177 ILE A O 1
ATOM 1319 N N . ALA A 1 178 ? 13.786 8.515 -20.971 1.00 83.31 178 ALA A N 1
ATOM 1320 C CA . ALA A 1 178 ? 13.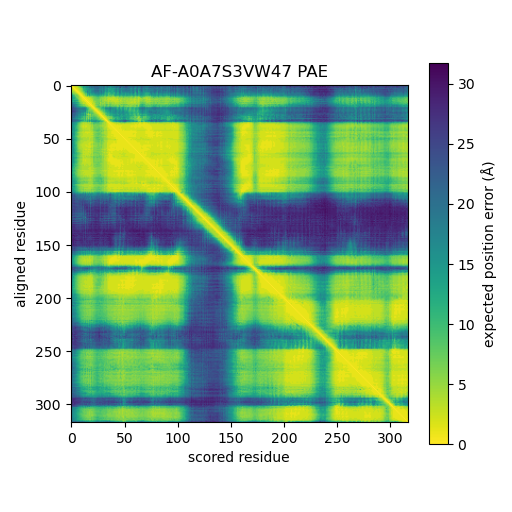944 8.321 -19.541 1.00 83.31 178 ALA A CA 1
ATOM 1321 C C . ALA A 1 178 ? 12.558 8.299 -18.882 1.00 83.31 178 ALA A C 1
ATOM 1323 O O . ALA A 1 178 ? 11.705 9.131 -19.206 1.00 83.31 178 ALA A O 1
ATOM 1324 N N . ILE A 1 179 ? 12.340 7.346 -17.974 1.00 88.44 179 ILE A N 1
ATOM 1325 C CA . ILE A 1 179 ? 11.099 7.264 -17.204 1.00 88.44 179 ILE A CA 1
ATOM 1326 C C . ILE A 1 179 ? 10.913 8.592 -16.468 1.00 88.44 179 ILE A C 1
ATOM 1328 O O . ILE A 1 179 ? 11.801 9.044 -15.743 1.00 88.44 179 ILE A O 1
ATOM 1332 N N . ASN A 1 180 ? 9.759 9.227 -16.669 1.00 92.56 180 ASN A N 1
ATOM 1333 C CA . ASN A 1 180 ? 9.370 10.389 -15.886 1.00 92.56 180 ASN A CA 1
ATOM 1334 C C . ASN A 1 180 ? 8.877 9.897 -14.518 1.00 92.56 180 ASN A C 1
ATOM 1336 O O . ASN A 1 180 ? 7.780 9.346 -14.413 1.00 92.56 180 ASN A O 1
ATOM 1340 N N . GLU A 1 181 ? 9.704 10.084 -13.490 1.00 92.38 181 GLU A N 1
ATOM 1341 C CA . GLU A 1 181 ? 9.436 9.619 -12.126 1.00 92.38 181 GLU A CA 1
ATOM 1342 C C . GLU A 1 181 ? 8.138 10.196 -11.552 1.00 92.38 181 GLU A C 1
ATOM 1344 O O . GLU A 1 181 ? 7.364 9.453 -10.961 1.00 92.38 181 GLU A O 1
ATOM 1349 N N . GLU A 1 182 ? 7.846 11.479 -11.782 1.00 93.81 182 GLU A N 1
ATOM 1350 C CA . GLU A 1 182 ? 6.611 12.114 -11.301 1.00 93.81 182 GLU A CA 1
ATOM 1351 C C . GLU A 1 182 ? 5.369 11.488 -11.945 1.00 93.81 182 GLU A C 1
ATOM 1353 O O . GLU A 1 182 ? 4.366 11.246 -11.275 1.00 93.81 182 GLU A O 1
ATOM 1358 N N . THR A 1 183 ? 5.443 11.182 -13.244 1.00 94.12 183 THR A N 1
ATOM 1359 C CA . THR A 1 183 ? 4.345 10.523 -13.967 1.00 94.12 183 THR A CA 1
ATOM 1360 C C . THR A 1 183 ? 4.136 9.100 -13.463 1.00 94.12 183 THR A C 1
ATOM 1362 O O . THR A 1 183 ? 2.998 8.689 -13.234 1.00 94.12 183 THR A O 1
ATOM 1365 N N . LEU A 1 184 ? 5.225 8.351 -13.264 1.00 95.06 184 LEU A N 1
ATOM 1366 C CA . LEU A 1 184 ? 5.153 7.003 -12.710 1.00 95.06 184 LEU A CA 1
ATOM 1367 C C . LEU A 1 184 ? 4.612 7.030 -11.278 1.00 95.06 184 LEU A C 1
ATOM 1369 O O . LEU A 1 184 ? 3.750 6.221 -10.950 1.00 95.06 184 LEU A O 1
ATOM 1373 N N . LYS A 1 185 ? 5.056 7.984 -10.452 1.00 95.31 185 LYS A N 1
ATOM 1374 C CA . LYS A 1 185 ? 4.551 8.179 -9.093 1.00 95.31 185 LYS A CA 1
ATOM 1375 C C . LYS A 1 185 ? 3.049 8.432 -9.091 1.00 95.31 185 LYS A C 1
ATOM 1377 O O . LYS A 1 185 ? 2.332 7.684 -8.442 1.00 95.31 185 LYS A O 1
ATOM 1382 N N . ALA A 1 186 ? 2.575 9.412 -9.860 1.00 95.88 186 ALA A N 1
ATOM 1383 C CA . ALA A 1 186 ? 1.151 9.726 -9.937 1.00 95.88 186 ALA A CA 1
ATOM 1384 C C . ALA A 1 186 ? 0.310 8.516 -10.379 1.00 95.88 186 ALA A C 1
ATOM 1386 O O . ALA A 1 186 ? -0.802 8.321 -9.897 1.00 95.88 186 ALA A O 1
ATOM 1387 N N . GLN A 1 187 ? 0.843 7.681 -11.274 1.00 95.88 187 GLN A N 1
ATOM 1388 C CA . GLN A 1 187 ? 0.170 6.453 -11.676 1.00 95.88 187 GLN A CA 1
ATOM 1389 C C . GLN A 1 187 ? 0.162 5.386 -10.575 1.00 95.88 187 GLN A C 1
ATOM 1391 O O . GLN A 1 187 ? -0.861 4.731 -10.388 1.00 95.88 187 GLN A O 1
ATOM 1396 N N . VAL A 1 188 ? 1.293 5.154 -9.905 1.00 95.94 188 VAL A N 1
ATOM 1397 C CA . VAL A 1 188 ? 1.364 4.183 -8.805 1.00 95.94 188 VAL A CA 1
ATOM 1398 C C . VAL A 1 188 ? 0.408 4.598 -7.695 1.00 95.94 188 VAL A C 1
ATOM 1400 O O . VAL A 1 188 ? -0.366 3.758 -7.252 1.00 95.94 188 VAL A O 1
ATOM 1403 N N . ASP A 1 189 ? 0.410 5.879 -7.321 1.00 95.19 189 ASP A N 1
ATOM 1404 C CA . ASP A 1 189 ? -0.503 6.436 -6.322 1.00 95.19 189 ASP A CA 1
ATOM 1405 C C . ASP A 1 189 ? -1.965 6.180 -6.735 1.00 95.19 189 ASP A C 1
ATOM 1407 O O . ASP A 1 189 ? -2.703 5.565 -5.979 1.00 95.19 189 ASP A O 1
ATOM 1411 N N . ALA A 1 190 ? -2.352 6.487 -7.981 1.00 95.69 190 ALA A N 1
ATOM 1412 C CA . ALA A 1 190 ? -3.707 6.208 -8.472 1.00 95.69 190 ALA A CA 1
ATOM 1413 C C . ALA A 1 190 ? -4.081 4.712 -8.431 1.00 95.69 190 ALA A C 1
ATOM 1415 O O . ALA A 1 190 ? -5.210 4.357 -8.110 1.00 95.69 190 ALA A O 1
ATOM 1416 N N . VAL A 1 191 ? -3.139 3.813 -8.742 1.00 96.06 191 VAL A N 1
ATOM 1417 C CA . VAL A 1 191 ? -3.374 2.363 -8.646 1.00 96.06 191 VAL A CA 1
ATOM 1418 C C . VAL A 1 191 ? -3.564 1.922 -7.194 1.00 96.06 191 VAL A C 1
ATOM 1420 O O . VAL A 1 191 ? -4.367 1.021 -6.951 1.00 96.06 191 VAL A O 1
ATOM 1423 N N . LEU A 1 192 ? -2.817 2.504 -6.253 1.00 94.31 192 LEU A N 1
ATOM 1424 C CA . LEU A 1 192 ? -2.945 2.205 -4.828 1.00 94.31 192 LEU A CA 1
ATOM 1425 C C . LEU A 1 192 ? -4.265 2.744 -4.274 1.00 94.31 192 LEU A C 1
ATOM 1427 O O . LEU A 1 192 ? -4.962 1.984 -3.608 1.00 94.31 192 LEU A O 1
ATOM 1431 N N . ASP A 1 193 ? -4.636 3.977 -4.620 1.00 92.12 193 ASP A N 1
ATOM 1432 C CA . ASP A 1 193 ? -5.913 4.590 -4.242 1.00 92.12 193 ASP A CA 1
ATOM 1433 C C . ASP A 1 193 ? -7.093 3.737 -4.737 1.00 92.12 193 ASP A C 1
ATOM 1435 O O . ASP A 1 193 ? -7.959 3.355 -3.953 1.00 92.12 193 ASP A O 1
ATOM 1439 N N . ASP A 1 194 ? -7.098 3.340 -6.015 1.00 93.75 194 ASP A N 1
ATOM 1440 C CA . ASP A 1 194 ? -8.139 2.462 -6.569 1.00 93.75 194 ASP A CA 1
ATOM 1441 C C . ASP A 1 194 ? -8.151 1.090 -5.870 1.00 93.75 194 ASP A C 1
ATOM 1443 O O . ASP A 1 194 ? -9.203 0.502 -5.611 1.00 93.75 194 ASP A O 1
ATOM 1447 N N . TRP A 1 195 ? -6.971 0.535 -5.576 1.00 93.69 195 TRP A N 1
ATOM 1448 C CA . TRP A 1 195 ? -6.852 -0.782 -4.957 1.00 93.69 195 TRP A CA 1
ATOM 1449 C C . TRP A 1 195 ? -7.373 -0.796 -3.520 1.00 93.69 195 TRP A C 1
ATOM 1451 O O . TRP A 1 195 ? -8.165 -1.671 -3.167 1.00 93.69 195 TRP A O 1
ATOM 1461 N N . TYR A 1 196 ? -6.942 0.154 -2.696 1.00 89.25 196 TYR A N 1
ATOM 1462 C CA . TYR A 1 196 ? -7.363 0.238 -1.300 1.00 89.25 196 TYR A CA 1
ATOM 1463 C C . TYR A 1 196 ? -8.733 0.894 -1.136 1.00 89.25 196 TYR A C 1
ATOM 1465 O O . TYR A 1 196 ? -9.396 0.625 -0.145 1.00 89.25 196 TYR A O 1
ATOM 1473 N N . GLY A 1 197 ? -9.208 1.670 -2.109 1.00 87.62 197 GLY A N 1
ATOM 1474 C CA . GLY A 1 197 ? -10.567 2.204 -2.111 1.00 87.62 197 GLY A CA 1
ATOM 1475 C C . GLY A 1 197 ? -11.621 1.175 -2.526 1.00 87.62 197 GLY A C 1
ATOM 1476 O O . GLY A 1 197 ? -12.688 1.108 -1.917 1.00 87.62 197 GLY A O 1
ATOM 1477 N N . GLU A 1 198 ? -11.343 0.359 -3.549 1.00 88.31 198 GLU A N 1
ATOM 1478 C CA . GLU A 1 198 ? -12.363 -0.518 -4.146 1.00 88.31 198 GLU A CA 1
ATOM 1479 C C . GLU A 1 198 ? -12.169 -2.008 -3.844 1.00 88.31 198 GLU A C 1
ATOM 1481 O O . GLU A 1 198 ? -13.141 -2.720 -3.593 1.00 88.31 198 GLU A O 1
ATOM 1486 N N . GLU A 1 199 ? -10.935 -2.513 -3.897 1.00 87.19 199 GLU A N 1
ATOM 1487 C CA . GLU A 1 199 ? -10.668 -3.960 -3.889 1.00 87.19 199 GLU A CA 1
ATOM 1488 C C . GLU A 1 199 ? -10.337 -4.487 -2.490 1.00 87.19 199 GLU A C 1
ATOM 1490 O O . GLU A 1 199 ? -10.728 -5.598 -2.135 1.00 87.19 199 GLU A O 1
ATOM 1495 N N . MET A 1 200 ? -9.618 -3.692 -1.697 1.00 84.75 200 MET A N 1
ATOM 1496 C CA . MET A 1 200 ? -9.189 -4.029 -0.339 1.00 84.75 200 MET A CA 1
ATOM 1497 C C . MET A 1 200 ? -9.461 -2.865 0.631 1.00 84.75 200 MET A C 1
ATOM 1499 O O . MET A 1 200 ? -8.519 -2.370 1.255 1.00 84.75 200 MET A O 1
ATOM 1503 N N . PRO A 1 201 ? -10.725 -2.414 0.777 1.00 87.31 201 PRO A N 1
ATOM 1504 C CA . PRO A 1 201 ? -11.059 -1.335 1.697 1.00 87.31 201 PRO A CA 1
ATOM 1505 C C . PRO A 1 201 ? -10.723 -1.712 3.133 1.00 87.31 201 PRO A C 1
ATOM 1507 O O . PRO A 1 201 ? -11.155 -2.749 3.641 1.00 87.31 201 PRO A O 1
ATOM 1510 N N . PHE A 1 202 ? -9.981 -0.828 3.807 1.00 84.00 202 PHE A N 1
ATOM 1511 C CA . PHE A 1 202 ? -9.598 -1.020 5.207 1.00 84.00 202 PHE A CA 1
ATOM 1512 C C . PHE A 1 202 ? -10.827 -1.197 6.113 1.00 84.00 202 PHE A C 1
ATOM 1514 O O . PHE A 1 202 ? -10.815 -2.008 7.041 1.00 84.00 202 PHE A O 1
ATOM 1521 N N . LEU A 1 203 ? -11.907 -0.467 5.807 1.00 91.50 203 LEU A N 1
ATOM 1522 C CA . LEU A 1 203 ? -13.198 -0.523 6.485 1.00 91.50 203 LEU A CA 1
ATOM 1523 C C . LEU A 1 203 ? -14.273 -1.010 5.504 1.00 91.50 203 LEU A C 1
ATOM 1525 O O . LEU A 1 203 ? -14.863 -0.222 4.769 1.00 91.50 203 LEU A O 1
ATOM 1529 N N . THR A 1 204 ? -14.524 -2.318 5.503 1.00 91.94 204 THR A N 1
ATOM 1530 C CA . THR A 1 204 ? -15.682 -2.926 4.832 1.00 91.94 204 THR A CA 1
ATOM 1531 C C . THR A 1 204 ? -16.954 -2.742 5.665 1.00 91.94 204 THR A C 1
ATOM 1533 O O . THR A 1 204 ? -16.878 -2.541 6.877 1.00 91.94 204 THR A O 1
ATOM 1536 N N . GLU A 1 205 ? -18.134 -2.914 5.058 1.00 92.12 205 GLU A N 1
ATOM 1537 C CA . GLU A 1 205 ? -19.409 -2.951 5.801 1.00 92.12 205 GLU A CA 1
ATOM 1538 C C . GLU A 1 205 ? -19.411 -4.031 6.903 1.00 92.12 205 GLU A C 1
ATOM 1540 O O . GLU A 1 205 ? -19.945 -3.820 7.992 1.00 92.12 205 GLU A O 1
ATOM 1545 N N . GLY A 1 206 ? -18.774 -5.179 6.637 1.00 93.69 206 GLY A N 1
ATOM 1546 C CA . GLY A 1 206 ? -18.619 -6.268 7.604 1.00 93.69 206 GLY A CA 1
ATOM 1547 C C . GLY A 1 206 ? -17.767 -5.858 8.806 1.00 93.69 206 GLY A C 1
ATOM 1548 O O . GLY A 1 206 ? -18.237 -5.938 9.941 1.00 93.69 206 GLY A O 1
ATOM 1549 N N . ARG A 1 207 ? -16.560 -5.327 8.559 1.00 93.00 207 ARG A N 1
ATOM 1550 C CA . ARG A 1 207 ? -15.670 -4.824 9.621 1.00 93.00 207 ARG A CA 1
ATOM 1551 C C . ARG A 1 207 ? -16.328 -3.689 10.402 1.00 93.00 207 ARG A C 1
ATOM 1553 O O . ARG A 1 207 ? -16.225 -3.624 11.622 1.00 93.00 20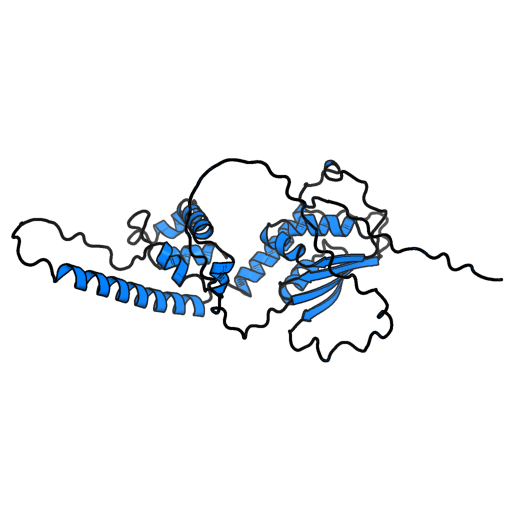7 ARG A O 1
ATOM 1560 N N . GLU A 1 208 ? -17.053 -2.807 9.721 1.00 95.69 208 GLU A N 1
ATOM 1561 C CA . GLU A 1 208 ? -17.804 -1.724 10.349 1.00 95.69 208 GLU A CA 1
ATOM 1562 C C . GLU A 1 208 ? -18.888 -2.241 11.321 1.00 95.69 208 GLU A C 1
ATOM 1564 O O . GLU A 1 208 ? -19.065 -1.689 12.419 1.00 95.69 208 GLU A O 1
ATOM 1569 N N . ALA A 1 209 ? -19.612 -3.297 10.940 1.00 96.38 209 ALA A N 1
ATOM 1570 C CA . ALA A 1 209 ? -20.609 -3.943 11.790 1.00 96.38 209 ALA A CA 1
ATOM 1571 C C . ALA A 1 209 ? -19.967 -4.660 12.991 1.00 96.38 209 ALA A C 1
ATOM 1573 O O . ALA A 1 209 ? -20.472 -4.553 14.114 1.00 96.38 209 ALA A O 1
ATOM 1574 N N . GLU A 1 210 ? -18.837 -5.336 12.778 1.00 94.94 210 GLU A N 1
ATOM 1575 C CA . GLU A 1 210 ? -18.048 -5.976 13.837 1.00 94.94 210 GLU A CA 1
ATOM 1576 C C . GLU A 1 210 ? -17.540 -4.952 14.855 1.00 94.94 210 GLU A C 1
ATOM 1578 O O . GLU A 1 210 ? -17.741 -5.131 16.058 1.00 94.94 210 GLU A O 1
ATOM 1583 N N . LEU A 1 211 ? -16.982 -3.830 14.387 1.00 95.81 211 LEU A N 1
ATOM 1584 C CA . LEU A 1 211 ? -16.533 -2.736 15.248 1.00 95.81 211 LEU A CA 1
ATOM 1585 C C . LEU A 1 211 ? -17.683 -2.164 16.077 1.00 95.81 211 LEU A C 1
ATOM 1587 O O . LEU A 1 211 ? -17.513 -1.944 17.273 1.00 95.81 211 LEU A O 1
ATOM 1591 N N . ARG A 1 212 ? -18.878 -1.985 15.495 1.00 96.56 212 ARG A N 1
ATOM 1592 C CA . ARG A 1 212 ? -20.074 -1.558 16.251 1.00 96.56 212 ARG A CA 1
ATOM 1593 C C . ARG A 1 212 ? -20.438 -2.523 17.365 1.00 96.56 212 ARG A C 1
ATOM 1595 O O . ARG A 1 212 ? -20.708 -2.087 18.486 1.00 96.56 212 ARG A O 1
ATOM 1602 N N . ALA A 1 213 ? -20.459 -3.818 17.066 1.00 96.19 213 ALA A N 1
ATOM 1603 C CA . ALA A 1 213 ? -20.785 -4.841 18.050 1.00 96.19 213 ALA A CA 1
ATOM 1604 C C . ALA A 1 213 ? -19.737 -4.888 19.175 1.00 96.19 213 ALA A C 1
ATOM 1606 O O . ALA A 1 213 ? -20.093 -4.881 20.359 1.00 96.19 213 ALA A O 1
ATOM 1607 N N . ALA A 1 214 ? -18.452 -4.868 18.815 1.00 95.56 214 ALA A N 1
ATOM 1608 C CA . ALA A 1 214 ? -17.341 -4.874 19.760 1.00 95.56 214 ALA A CA 1
ATOM 1609 C C . ALA A 1 214 ? -17.341 -3.612 20.641 1.00 95.56 214 ALA A C 1
ATOM 1611 O O . ALA A 1 214 ? -17.183 -3.704 21.860 1.00 95.56 214 ALA A O 1
ATOM 1612 N N . TRP A 1 215 ? -17.633 -2.449 20.055 1.00 96.44 215 TRP A N 1
ATOM 1613 C CA . TRP A 1 215 ? -17.762 -1.180 20.770 1.00 96.44 215 TRP A CA 1
ATOM 1614 C C . TRP A 1 215 ? -18.897 -1.200 21.796 1.00 96.44 215 TRP A C 1
ATOM 1616 O O . TRP A 1 215 ? -18.694 -0.856 22.961 1.00 96.44 215 TRP A O 1
ATOM 1626 N N . ALA A 1 216 ? -20.090 -1.651 21.396 1.00 95.38 216 ALA A N 1
ATOM 1627 C CA . ALA A 1 216 ? -21.235 -1.771 22.300 1.00 95.38 216 ALA A CA 1
ATOM 1628 C C . ALA A 1 216 ? -20.943 -2.722 23.477 1.00 95.38 216 ALA A C 1
ATOM 1630 O O . ALA A 1 216 ? -21.327 -2.447 24.622 1.00 95.38 216 ALA A O 1
ATOM 1631 N N . SER A 1 217 ? -20.220 -3.814 23.211 1.00 95.25 217 SER A N 1
ATOM 1632 C CA . SER A 1 217 ? -19.755 -4.749 24.240 1.00 95.25 217 SER A CA 1
ATOM 1633 C C . SER A 1 217 ? -18.767 -4.086 25.209 1.00 95.25 217 SER A C 1
ATOM 1635 O O . SER A 1 217 ? -18.956 -4.147 26.426 1.00 95.25 217 SER A O 1
ATOM 1637 N N . ALA A 1 218 ? -17.769 -3.363 24.689 1.00 94.56 218 ALA A N 1
ATOM 1638 C CA . ALA A 1 218 ? -16.769 -2.660 25.493 1.00 94.56 218 ALA A CA 1
ATOM 1639 C C . ALA A 1 218 ? -17.388 -1.575 26.392 1.00 94.56 218 ALA A C 1
ATOM 1641 O O . ALA A 1 218 ? -17.059 -1.489 27.579 1.00 94.56 218 ALA A O 1
ATOM 1642 N N . LEU A 1 219 ? -18.341 -0.794 25.869 1.00 93.50 219 LEU A N 1
ATOM 1643 C CA . LEU A 1 219 ? -19.094 0.181 26.665 1.00 93.50 219 LEU A CA 1
ATOM 1644 C C . LEU A 1 219 ? -19.875 -0.499 27.796 1.00 93.50 219 LEU A C 1
ATOM 1646 O O . LEU A 1 219 ? -19.866 -0.026 28.933 1.00 93.50 219 LEU A O 1
ATOM 1650 N N . SER A 1 220 ? -20.519 -1.632 27.508 1.00 92.25 220 SER A N 1
ATOM 1651 C CA . SER A 1 220 ? -21.266 -2.402 28.510 1.00 92.25 220 SER A CA 1
ATOM 1652 C C . SER A 1 220 ? -20.349 -2.927 29.622 1.00 92.25 220 SER A C 1
ATOM 1654 O O . SER A 1 220 ? -20.681 -2.812 30.804 1.00 92.25 220 SER A O 1
ATOM 1656 N N . ALA A 1 221 ? -19.167 -3.434 29.262 1.00 90.56 221 ALA A N 1
ATOM 1657 C CA . ALA A 1 221 ? -18.165 -3.917 30.211 1.00 90.56 221 ALA A CA 1
ATOM 1658 C C . ALA A 1 221 ? -17.587 -2.793 31.089 1.00 90.56 221 ALA A C 1
ATOM 1660 O O . ALA A 1 221 ? -17.414 -2.980 32.299 1.00 90.56 221 ALA A O 1
ATOM 1661 N N . SER A 1 222 ? -17.338 -1.616 30.505 1.00 88.38 222 SER A N 1
ATOM 1662 C CA . SER A 1 222 ? -16.854 -0.436 31.232 1.00 88.38 222 SER A CA 1
ATOM 1663 C C . SER A 1 222 ? -17.874 0.039 32.274 1.00 88.38 222 SER A C 1
ATOM 1665 O O . SER A 1 222 ? -17.536 0.217 33.447 1.00 88.38 222 SER A O 1
ATOM 1667 N N . ARG A 1 223 ? -19.158 0.118 31.889 1.00 86.06 223 ARG A N 1
ATOM 1668 C CA . ARG A 1 223 ? -20.258 0.492 32.796 1.00 86.06 223 ARG A CA 1
ATOM 1669 C C . ARG A 1 223 ? -20.405 -0.485 33.965 1.00 86.06 223 ARG A C 1
ATOM 1671 O O . ARG A 1 223 ? -20.658 -0.055 35.090 1.00 86.06 223 ARG A O 1
ATOM 1678 N N . ALA A 1 224 ? -20.219 -1.785 33.727 1.00 85.44 224 ALA A N 1
ATOM 1679 C CA . ALA A 1 224 ? -20.298 -2.796 34.780 1.00 85.44 224 ALA A CA 1
ATOM 1680 C C . ALA A 1 224 ? -19.211 -2.617 35.861 1.00 85.44 224 ALA A C 1
ATOM 1682 O O . ALA A 1 224 ? -19.505 -2.768 37.047 1.00 85.44 224 ALA A O 1
ATOM 1683 N N . HIS A 1 225 ? -17.988 -2.228 35.478 1.00 81.88 225 HIS A N 1
ATOM 1684 C CA . HIS A 1 225 ? -16.876 -2.018 36.417 1.00 81.88 225 HIS A CA 1
ATOM 1685 C C . HIS A 1 225 ? -17.071 -0.795 37.329 1.00 81.88 225 HIS A C 1
ATOM 1687 O O . HIS A 1 225 ? -16.650 -0.807 38.491 1.00 81.88 225 HIS A O 1
ATOM 1693 N N . THR A 1 226 ? -17.734 0.260 36.846 1.00 77.00 226 THR A N 1
ATOM 1694 C CA . THR A 1 226 ? -17.970 1.484 37.633 1.00 77.00 226 THR A CA 1
ATOM 1695 C C . THR A 1 226 ? -18.940 1.256 38.798 1.00 77.00 226 THR A C 1
ATOM 1697 O O . THR A 1 226 ? -18.771 1.831 39.877 1.00 77.00 226 THR A O 1
ATOM 1700 N N . VAL A 1 227 ? -19.938 0.384 38.616 1.00 70.56 227 VAL A N 1
ATOM 1701 C CA . VAL A 1 227 ? -20.981 0.115 39.624 1.00 70.56 227 VAL A CA 1
ATOM 1702 C C . VAL A 1 227 ? -20.427 -0.655 40.830 1.00 70.56 227 VAL A C 1
ATOM 1704 O O . VAL A 1 227 ? -20.852 -0.432 41.964 1.00 70.56 227 VAL A O 1
ATOM 1707 N N . THR A 1 228 ? -19.430 -1.519 40.633 1.00 65.19 228 THR A N 1
ATOM 1708 C CA . THR A 1 228 ? -18.853 -2.336 41.714 1.00 65.19 228 THR A CA 1
ATOM 1709 C C . THR A 1 228 ? -18.006 -1.548 42.714 1.00 65.19 228 THR A C 1
ATOM 1711 O O . THR A 1 228 ? -17.952 -1.923 43.884 1.00 65.19 228 THR A O 1
ATOM 1714 N N . HIS A 1 229 ? -17.393 -0.431 42.312 1.00 59.72 229 HIS A N 1
ATOM 1715 C CA . HIS A 1 229 ? -16.541 0.357 43.214 1.00 59.72 229 HIS A CA 1
ATOM 1716 C C . HIS A 1 229 ? -17.306 1.360 44.090 1.00 59.72 229 HIS A C 1
ATOM 1718 O O . HIS A 1 229 ? -16.822 1.737 45.157 1.00 59.72 229 HIS A O 1
ATOM 1724 N N . THR A 1 230 ? -18.516 1.763 43.697 1.00 59.75 230 THR A N 1
ATOM 1725 C CA . THR A 1 230 ? -19.325 2.740 44.449 1.00 59.75 230 THR A CA 1
ATOM 1726 C C . THR A 1 230 ? -20.182 2.108 45.551 1.00 59.75 230 THR A C 1
ATOM 1728 O O . THR A 1 230 ? -20.592 2.803 46.478 1.00 59.75 230 THR A O 1
ATOM 1731 N N . GLY A 1 231 ? -20.397 0.787 45.526 1.00 56.16 231 GLY A N 1
ATOM 1732 C CA . GLY A 1 231 ? -21.212 0.075 46.520 1.00 56.16 231 GLY A CA 1
ATOM 1733 C C . GLY A 1 231 ? -20.569 -0.128 47.903 1.00 56.16 231 GLY A C 1
ATOM 1734 O O . GLY A 1 231 ? -21.276 -0.477 48.847 1.00 56.16 231 GLY A O 1
ATOM 1735 N N . ALA A 1 232 ? -19.257 0.093 48.056 1.00 56.69 232 ALA A N 1
ATOM 1736 C CA . ALA A 1 232 ? -18.536 -0.187 49.306 1.00 56.69 232 ALA A CA 1
ATOM 1737 C C . ALA A 1 232 ? -18.271 1.046 50.197 1.00 56.69 232 ALA A C 1
ATOM 1739 O O . ALA A 1 232 ? -17.887 0.887 51.356 1.00 56.69 232 ALA A O 1
ATOM 1740 N N . LEU A 1 233 ? -18.512 2.272 49.716 1.00 57.50 233 LEU A N 1
ATOM 1741 C CA . LEU A 1 233 ? -18.336 3.500 50.505 1.00 57.50 233 LEU A CA 1
ATOM 1742 C C . LEU A 1 233 ? -19.676 3.951 51.097 1.00 57.50 233 LEU A C 1
ATOM 1744 O O . LEU A 1 233 ? -20.350 4.866 50.633 1.00 57.50 233 LEU A O 1
ATOM 1748 N N . SER A 1 234 ? -20.071 3.236 52.147 1.00 51.38 234 SER A N 1
ATOM 1749 C CA . SER A 1 234 ? -21.246 3.528 52.960 1.00 51.38 234 SER A CA 1
ATOM 1750 C C . SER A 1 234 ? -21.071 4.841 53.746 1.00 51.38 234 SER A C 1
ATOM 1752 O O . SER A 1 234 ? -20.178 4.955 54.579 1.00 51.38 234 SER A O 1
ATOM 1754 N N . LYS A 1 235 ? -22.010 5.774 53.529 1.00 55.28 235 LYS A N 1
ATOM 1755 C CA . LYS A 1 235 ? -22.483 6.828 54.454 1.00 55.28 235 LYS A CA 1
ATOM 1756 C C . LYS A 1 235 ? -21.491 7.926 54.874 1.00 55.28 235 LYS A C 1
ATOM 1758 O O . LYS A 1 235 ? -21.091 8.004 56.031 1.00 55.28 235 LYS A O 1
ATOM 1763 N N . SER A 1 236 ? -21.281 8.912 54.007 1.00 53.72 236 SER A N 1
ATOM 1764 C CA . SER A 1 236 ? -21.034 10.285 54.468 1.00 53.72 236 SER A CA 1
ATOM 1765 C C . SER A 1 236 ? -21.908 11.261 53.683 1.00 53.72 236 SER A C 1
ATOM 1767 O O . SER A 1 236 ? -21.689 11.471 52.493 1.00 53.72 236 SER A O 1
ATOM 1769 N N . ASN A 1 237 ? -22.915 11.818 54.362 1.00 52.91 237 ASN A N 1
ATOM 1770 C CA . ASN A 1 237 ? -23.750 12.925 53.897 1.00 52.91 237 ASN A CA 1
ATOM 1771 C C . ASN A 1 237 ? -22.864 14.125 53.539 1.00 52.91 237 ASN A C 1
ATOM 1773 O O . ASN A 1 237 ? -22.420 14.839 54.438 1.00 52.91 237 ASN A O 1
ATOM 1777 N N . VAL A 1 238 ? -22.626 14.366 52.253 1.00 58.47 238 VAL A N 1
ATOM 1778 C CA . VAL A 1 238 ? -22.172 15.672 51.772 1.00 58.47 238 VAL A CA 1
ATOM 1779 C C . VAL A 1 238 ? -23.033 16.028 50.569 1.00 58.47 238 VAL A C 1
ATOM 1781 O O . VAL A 1 238 ? -22.877 15.479 49.481 1.00 58.47 238 VAL A O 1
ATOM 1784 N N . ASP A 1 239 ? -23.993 16.912 50.819 1.00 55.41 239 ASP A N 1
ATOM 1785 C CA . ASP A 1 239 ? -24.856 17.522 49.817 1.00 55.41 239 ASP A CA 1
ATOM 1786 C C . ASP A 1 239 ? -24.012 18.282 48.778 1.00 55.41 239 ASP A C 1
ATOM 1788 O O . ASP A 1 239 ? -23.212 19.148 49.135 1.00 55.41 239 ASP A O 1
ATOM 1792 N N . GLY A 1 240 ? -24.223 17.999 47.487 1.00 55.75 240 GLY A N 1
ATOM 1793 C CA . GLY A 1 240 ? -23.936 18.967 46.420 1.00 55.75 240 GLY A CA 1
ATOM 1794 C C . GLY A 1 240 ? -22.859 18.634 45.383 1.00 55.75 240 GLY A C 1
ATOM 1795 O O . GLY A 1 240 ? -22.530 19.517 44.593 1.00 55.75 240 GLY A O 1
ATOM 1796 N N . VAL A 1 241 ? -22.322 17.412 45.307 1.00 54.47 241 VAL A N 1
ATOM 1797 C CA . VAL A 1 241 ? -21.437 17.051 44.180 1.00 54.47 241 VAL A CA 1
ATOM 1798 C C . VAL A 1 241 ? -22.292 16.614 42.990 1.00 54.47 241 VAL A C 1
ATOM 1800 O O . VAL A 1 241 ? -22.849 15.518 42.989 1.00 54.47 241 VAL A O 1
ATOM 1803 N N . SER A 1 242 ? -22.407 17.491 41.985 1.00 50.69 242 SER A N 1
ATOM 1804 C CA . SER A 1 242 ? -22.964 17.156 40.671 1.00 50.69 242 SER A CA 1
ATOM 1805 C C . SER A 1 242 ? -22.309 15.881 40.161 1.00 50.69 242 SER A C 1
ATOM 1807 O O . SER A 1 242 ? -21.113 15.865 39.873 1.00 50.69 242 SER A O 1
ATOM 1809 N N . VAL A 1 243 ? -23.111 14.824 40.045 1.00 56.34 243 VAL A N 1
ATOM 1810 C CA . VAL A 1 243 ? -22.769 13.621 39.292 1.00 56.34 243 VAL A CA 1
ATOM 1811 C C . VAL A 1 243 ? -22.486 14.092 37.870 1.00 56.34 243 VAL A C 1
ATOM 1813 O O . VAL A 1 243 ? -23.405 14.425 37.123 1.00 56.34 243 VAL A O 1
ATOM 1816 N N . LEU A 1 244 ? -21.200 14.240 37.546 1.00 54.50 244 LEU A N 1
ATOM 1817 C CA . LEU A 1 244 ? -20.744 14.561 36.204 1.00 54.50 244 LEU A CA 1
ATOM 1818 C C . LEU A 1 244 ? -21.368 13.523 35.280 1.00 54.50 244 LEU A C 1
ATOM 1820 O O . LEU A 1 244 ? -21.182 12.321 35.467 1.00 54.50 244 LEU A O 1
ATOM 1824 N N . ASN A 1 245 ? -22.168 14.007 34.337 1.00 51.75 245 ASN A N 1
ATOM 1825 C CA . ASN A 1 245 ? -22.803 13.205 33.311 1.00 51.75 245 ASN A CA 1
ATOM 1826 C C . ASN A 1 245 ? -21.681 12.723 32.380 1.00 51.75 245 ASN A C 1
ATOM 1828 O O . ASN A 1 245 ? -21.346 13.392 31.405 1.00 51.75 245 ASN A O 1
ATOM 1832 N N . VAL A 1 246 ? -20.996 11.647 32.774 1.00 58.59 246 VAL A N 1
ATOM 1833 C CA . VAL A 1 246 ? -19.935 11.034 31.976 1.00 58.59 246 VAL A CA 1
ATOM 1834 C C . VAL A 1 246 ? -20.605 10.563 30.698 1.00 58.59 246 VAL A C 1
ATOM 1836 O O . VAL A 1 246 ? -21.485 9.707 30.750 1.00 58.59 246 VAL A O 1
ATOM 1839 N N . ASN A 1 247 ? -20.245 11.184 29.576 1.00 62.88 247 ASN A N 1
ATOM 1840 C CA . ASN A 1 247 ? -20.783 10.859 28.263 1.00 62.88 247 ASN A CA 1
ATOM 1841 C C . ASN A 1 247 ? -20.559 9.356 28.035 1.00 62.88 247 ASN A C 1
ATOM 1843 O O . ASN A 1 247 ? -19.420 8.896 28.002 1.00 62.88 247 ASN A O 1
ATOM 1847 N N . THR A 1 248 ? -21.634 8.569 28.001 1.00 70.44 248 THR A N 1
ATOM 1848 C CA . THR A 1 248 ? -21.550 7.117 28.230 1.00 70.44 248 THR A CA 1
ATOM 1849 C C . THR A 1 248 ? -21.088 6.317 27.017 1.00 70.44 248 THR A C 1
ATOM 1851 O O . THR A 1 248 ? -21.067 5.087 27.092 1.00 70.44 248 THR A O 1
ATOM 1854 N N . ASP A 1 249 ? -20.772 6.992 25.912 1.00 88.56 249 ASP A N 1
ATOM 1855 C CA . ASP A 1 249 ? -20.616 6.381 24.589 1.00 88.56 249 ASP A CA 1
ATOM 1856 C C . ASP A 1 249 ? -19.206 6.570 24.001 1.00 88.56 249 ASP A C 1
ATOM 1858 O O . ASP A 1 249 ? -18.971 6.302 22.821 1.00 88.56 249 ASP A O 1
ATOM 1862 N N . THR A 1 250 ? -18.248 6.998 24.826 1.00 91.88 250 THR A N 1
ATOM 1863 C CA . THR A 1 250 ? -16.841 7.154 24.447 1.00 91.88 250 THR A CA 1
ATOM 1864 C C . THR A 1 250 ? -15.962 6.087 25.098 1.00 91.88 250 THR A C 1
ATOM 1866 O O . THR A 1 250 ? -16.267 5.567 26.175 1.00 91.88 250 THR A O 1
ATOM 1869 N N . LEU A 1 251 ? -14.859 5.743 24.431 1.00 92.19 251 LEU A N 1
ATOM 1870 C CA . LEU A 1 251 ? -13.840 4.826 24.939 1.00 92.19 251 LEU A CA 1
ATOM 1871 C C . LEU A 1 251 ? -12.470 5.516 24.981 1.00 92.19 251 LEU A C 1
ATOM 1873 O O . LEU A 1 251 ? -12.200 6.367 24.129 1.00 92.19 251 LEU A O 1
ATOM 1877 N N . PRO A 1 252 ? -11.591 5.145 25.932 1.00 92.69 252 PRO A N 1
ATOM 1878 C CA . PRO A 1 252 ? -10.193 5.555 25.897 1.00 92.69 252 PRO A CA 1
ATOM 1879 C C . PRO A 1 252 ? -9.517 5.147 24.588 1.00 92.69 252 PRO A C 1
ATOM 1881 O O . PRO A 1 252 ? -9.774 4.045 24.100 1.00 92.69 252 PRO A O 1
ATOM 1884 N N . LEU A 1 253 ? -8.628 5.985 24.048 1.00 93.50 253 LEU A N 1
ATOM 1885 C CA . LEU A 1 253 ? -7.975 5.726 22.755 1.00 93.50 253 LEU A CA 1
ATOM 1886 C C . LEU A 1 253 ? -7.199 4.395 22.732 1.00 93.50 253 LEU A C 1
ATOM 1888 O O . LEU A 1 253 ? -7.224 3.683 21.733 1.00 93.50 253 LEU A O 1
ATOM 1892 N N . SER A 1 254 ? -6.605 3.992 23.856 1.00 95.00 254 SER A N 1
ATOM 1893 C CA . SER A 1 254 ? -5.965 2.678 24.002 1.00 95.00 254 SER A CA 1
ATOM 1894 C C . SER A 1 254 ? -6.944 1.513 23.836 1.00 95.00 254 SER A C 1
ATOM 1896 O O . SER A 1 254 ? -6.629 0.529 23.172 1.00 95.00 254 SER A O 1
ATOM 1898 N N . ASN A 1 255 ? -8.163 1.628 24.369 1.00 95.31 255 ASN A N 1
ATOM 1899 C CA . ASN A 1 255 ? -9.210 0.628 24.155 1.00 95.31 255 ASN A CA 1
ATOM 1900 C C . ASN A 1 255 ? -9.701 0.648 22.705 1.00 95.31 255 ASN A C 1
ATOM 1902 O O . ASN A 1 255 ? -10.000 -0.408 22.154 1.00 95.31 255 ASN A O 1
ATOM 1906 N N . VAL A 1 256 ? -9.774 1.830 22.085 1.00 95.69 256 VAL A N 1
ATOM 1907 C CA . VAL A 1 256 ? -10.107 1.964 20.661 1.00 95.69 256 VAL A CA 1
ATOM 1908 C C . VAL A 1 256 ? -9.094 1.217 19.801 1.00 95.69 256 VAL A C 1
ATOM 1910 O O . VAL A 1 256 ? -9.503 0.406 18.982 1.00 95.69 256 VAL A O 1
ATOM 1913 N N . TYR A 1 257 ? -7.796 1.421 20.022 1.00 96.25 257 TYR A N 1
ATOM 1914 C CA . TYR A 1 257 ? -6.730 0.720 19.302 1.00 96.25 257 TYR A CA 1
ATOM 1915 C C . TYR A 1 257 ? -6.875 -0.809 19.396 1.00 96.25 257 TYR A C 1
ATOM 1917 O O . TYR A 1 257 ? -6.825 -1.505 18.384 1.00 96.25 257 TYR A O 1
ATOM 1925 N N . GLN A 1 258 ? -7.169 -1.331 20.591 1.00 96.38 258 GLN A N 1
ATOM 1926 C CA . GLN A 1 258 ? -7.401 -2.768 20.802 1.00 96.38 258 GLN A CA 1
ATOM 1927 C C . GLN A 1 258 ? -8.644 -3.307 20.076 1.00 96.38 258 GLN A C 1
ATOM 1929 O O . GLN A 1 258 ? -8.696 -4.494 19.758 1.00 96.38 258 GLN A O 1
ATOM 1934 N N . LEU A 1 259 ? -9.655 -2.462 19.849 1.00 95.62 259 LEU A N 1
ATOM 1935 C CA . LEU A 1 259 ? -10.879 -2.825 19.130 1.00 95.62 259 LEU A CA 1
ATOM 1936 C C . LEU A 1 259 ? -10.718 -2.714 17.612 1.00 95.62 259 LEU A C 1
ATOM 1938 O O . LEU A 1 259 ? -11.276 -3.526 16.883 1.00 95.62 259 LEU A O 1
ATOM 1942 N N . VAL A 1 260 ? -10.006 -1.687 17.148 1.00 95.00 260 VAL A N 1
ATOM 1943 C CA . VAL A 1 260 ? -9.842 -1.358 15.728 1.00 95.00 260 VAL A CA 1
ATOM 1944 C C . VAL A 1 260 ? -8.917 -2.344 15.030 1.00 95.00 260 VAL A C 1
ATOM 1946 O O . VAL A 1 260 ? -9.230 -2.797 13.925 1.00 95.00 260 VAL A O 1
ATOM 1949 N N . PHE A 1 261 ? -7.800 -2.668 15.677 1.00 94.12 261 PHE A N 1
ATOM 1950 C CA . PHE A 1 261 ? -6.764 -3.513 15.108 1.00 94.12 261 PHE A CA 1
ATOM 1951 C C . PHE A 1 261 ? -6.833 -4.913 15.697 1.00 94.12 261 PHE A C 1
ATOM 1953 O O . PHE A 1 261 ? -6.945 -5.092 16.910 1.00 94.12 261 PHE A O 1
ATOM 1960 N N . THR A 1 262 ? -6.732 -5.912 14.834 1.00 90.56 262 THR A N 1
ATOM 1961 C CA . THR A 1 262 ? -6.525 -7.314 15.197 1.00 90.56 262 THR A CA 1
ATOM 1962 C C . THR A 1 262 ? -5.160 -7.511 15.872 1.00 90.56 262 THR A C 1
ATOM 1964 O O . THR A 1 262 ? -4.284 -6.655 15.748 1.00 90.56 262 THR A O 1
ATOM 1967 N N . PRO A 1 263 ? -4.935 -8.624 16.597 1.00 90.38 263 PRO A N 1
ATOM 1968 C CA . PRO A 1 263 ? -3.621 -8.921 17.170 1.00 90.38 263 PRO A CA 1
ATOM 1969 C C . PRO A 1 263 ? -2.477 -8.854 16.150 1.00 90.38 263 PRO A C 1
ATOM 1971 O O . PRO A 1 263 ? -1.418 -8.327 16.480 1.00 90.38 263 PRO A O 1
ATOM 1974 N N . ASP A 1 264 ? -2.720 -9.325 14.926 1.00 82.62 264 ASP A N 1
ATOM 1975 C CA . ASP A 1 264 ? -1.728 -9.327 13.851 1.00 82.62 264 ASP A CA 1
ATOM 1976 C C . ASP A 1 264 ? -1.434 -7.900 13.364 1.00 82.62 264 ASP A C 1
ATOM 1978 O O . ASP A 1 264 ? -0.275 -7.495 13.332 1.00 82.62 264 ASP A O 1
ATOM 1982 N N . GLU A 1 265 ? -2.460 -7.078 13.111 1.00 88.50 265 GLU A N 1
ATOM 1983 C CA . GLU A 1 265 ? -2.267 -5.663 12.743 1.00 88.50 265 GLU A CA 1
ATOM 1984 C C . GLU A 1 265 ? -1.534 -4.872 13.842 1.00 88.50 265 GLU A C 1
ATOM 1986 O O . GLU A 1 265 ? -0.707 -4.012 13.548 1.00 88.50 265 GLU A O 1
ATOM 1991 N N . ARG A 1 266 ? -1.779 -5.184 15.122 1.00 93.31 266 ARG A N 1
ATOM 1992 C CA . ARG A 1 266 ? -1.080 -4.546 16.253 1.00 93.31 266 ARG A CA 1
ATOM 1993 C C . ARG A 1 266 ? 0.394 -4.932 16.367 1.00 93.31 266 ARG A C 1
ATOM 1995 O O . ARG A 1 266 ? 1.138 -4.251 17.065 1.00 93.31 266 ARG A O 1
ATOM 2002 N N . SER A 1 267 ? 0.818 -6.018 15.722 1.00 85.06 267 SER A N 1
ATOM 2003 C CA . SER A 1 267 ? 2.242 -6.350 15.620 1.00 85.06 267 SER A CA 1
ATOM 2004 C C . SER A 1 267 ? 2.975 -5.466 14.605 1.00 85.06 267 SER A C 1
ATOM 2006 O O . SER A 1 267 ? 4.194 -5.330 14.687 1.00 85.06 267 SER A O 1
ATOM 2008 N N . GLU A 1 268 ? 2.230 -4.841 13.687 1.00 82.69 268 GLU A N 1
ATOM 2009 C CA . GLU A 1 268 ? 2.760 -3.982 12.625 1.00 82.69 268 GLU A CA 1
ATOM 2010 C C . GLU A 1 268 ? 2.594 -2.490 12.933 1.00 82.69 268 GLU A C 1
ATOM 2012 O O . GLU A 1 268 ? 3.459 -1.692 12.580 1.00 82.69 268 GLU A O 1
ATOM 2017 N N . ILE A 1 269 ? 1.500 -2.109 13.596 1.00 90.25 269 ILE A N 1
ATOM 2018 C CA . ILE A 1 269 ? 1.163 -0.717 13.911 1.00 90.25 269 ILE A CA 1
ATOM 2019 C C . ILE A 1 269 ? 1.195 -0.558 15.423 1.00 90.25 269 ILE A C 1
ATOM 2021 O O . ILE A 1 269 ? 0.350 -1.137 16.107 1.00 90.25 269 ILE A O 1
ATOM 2025 N N . SER A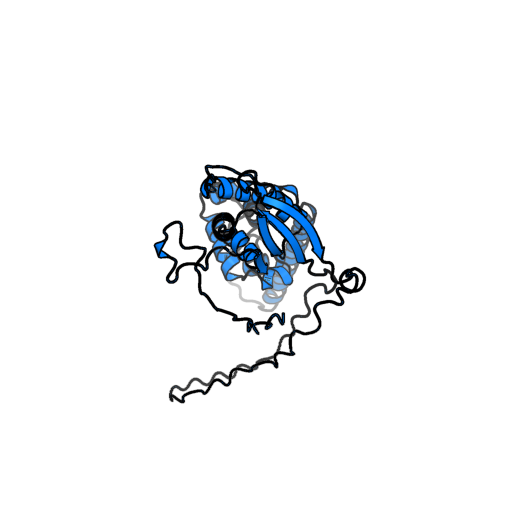 1 270 ? 2.138 0.223 15.955 1.00 94.75 270 SER A N 1
ATOM 2026 C CA . SER A 1 270 ? 2.203 0.480 17.396 1.00 94.75 270 SER A CA 1
ATOM 2027 C C . SER A 1 270 ? 1.042 1.363 17.871 1.00 94.75 270 SER A C 1
ATOM 2029 O O . SER A 1 270 ? 0.366 2.026 17.080 1.00 94.75 270 SER A O 1
ATOM 2031 N N . PHE A 1 271 ? 0.781 1.367 19.182 1.00 95.62 271 PHE A N 1
ATOM 2032 C CA . PHE A 1 271 ? -0.232 2.264 19.740 1.00 95.62 271 PHE A CA 1
ATOM 2033 C C . PHE A 1 271 ? 0.171 3.732 19.556 1.00 95.62 271 PHE A C 1
ATOM 2035 O O . PHE A 1 271 ? -0.681 4.563 19.253 1.00 95.62 271 PHE A O 1
ATOM 2042 N N . GLU A 1 272 ? 1.461 4.027 19.704 1.00 96.25 272 GLU A N 1
ATOM 2043 C CA . GLU A 1 272 ? 2.039 5.359 19.560 1.00 96.25 272 GLU A CA 1
ATOM 2044 C C . GLU A 1 272 ? 1.869 5.901 18.134 1.00 96.25 272 GLU A C 1
ATOM 2046 O O . GLU A 1 272 ? 1.424 7.037 17.975 1.00 96.25 272 GLU A O 1
ATOM 2051 N N . ASP A 1 273 ? 2.138 5.080 17.111 1.00 93.31 273 ASP A N 1
ATOM 2052 C CA . ASP A 1 273 ? 1.955 5.473 15.705 1.00 93.31 273 ASP A CA 1
ATOM 2053 C C . ASP A 1 273 ? 0.474 5.753 15.405 1.00 93.31 273 ASP A C 1
ATOM 2055 O O . ASP A 1 273 ? 0.123 6.774 14.811 1.00 93.31 273 ASP A O 1
ATOM 2059 N N . PHE A 1 274 ? -0.423 4.884 15.887 1.00 94.75 274 PHE A N 1
ATOM 2060 C CA . PHE A 1 274 ? -1.864 5.097 15.753 1.00 94.75 274 PHE A CA 1
ATOM 2061 C C . PHE A 1 274 ? -2.329 6.380 16.455 1.00 94.75 274 PHE A C 1
ATOM 2063 O O . PHE A 1 274 ? -3.149 7.118 15.907 1.00 94.75 274 PHE A O 1
ATOM 2070 N N . GLU A 1 275 ? -1.843 6.648 17.667 1.00 94.75 275 GLU A N 1
ATOM 2071 C CA . GLU A 1 275 ? -2.184 7.852 18.424 1.00 94.75 275 GLU A CA 1
ATOM 2072 C C . GLU A 1 275 ? -1.710 9.120 17.698 1.00 94.75 275 GLU A C 1
ATOM 2074 O O . GLU A 1 275 ? -2.485 10.077 17.568 1.00 94.75 275 GLU A O 1
ATOM 2079 N N . GLU A 1 276 ? -0.486 9.117 17.161 1.00 94.12 276 GLU A N 1
ATOM 2080 C CA . GLU A 1 276 ? 0.052 10.214 16.353 1.00 94.12 276 GLU A CA 1
ATOM 2081 C C . GLU A 1 276 ? -0.813 10.478 15.111 1.00 94.12 276 GLU A C 1
ATOM 2083 O O . GLU A 1 276 ? -1.269 11.613 14.901 1.00 94.12 276 GLU A O 1
ATOM 2088 N N . ASP A 1 277 ? -1.114 9.437 14.333 1.00 93.56 277 ASP A N 1
ATOM 2089 C CA . ASP A 1 277 ? -1.935 9.534 13.123 1.00 93.56 277 ASP A CA 1
ATOM 2090 C C . ASP A 1 277 ? -3.354 10.013 13.430 1.00 93.56 277 ASP A C 1
ATOM 2092 O O . ASP A 1 277 ? -3.908 10.884 12.745 1.00 93.56 277 ASP A O 1
ATOM 2096 N N . PHE A 1 278 ? -3.944 9.495 14.504 1.00 93.81 278 PHE A N 1
ATOM 2097 C CA . PHE A 1 278 ? -5.281 9.866 14.936 1.00 93.81 278 PHE A CA 1
ATOM 2098 C C . PHE A 1 278 ? -5.350 11.342 15.355 1.00 93.81 278 PHE A C 1
ATOM 2100 O O . PHE A 1 278 ? -6.257 12.080 14.943 1.00 93.81 278 PHE A O 1
ATOM 2107 N N . HIS A 1 279 ? -4.364 11.825 16.115 1.00 92.50 279 HIS A N 1
ATOM 2108 C CA . HIS A 1 279 ? -4.268 13.239 16.473 1.00 92.50 279 HIS A CA 1
ATOM 2109 C C . HIS A 1 279 ? -3.991 14.131 15.261 1.00 92.50 279 HIS A C 1
ATOM 2111 O O . HIS A 1 279 ? -4.585 15.212 15.148 1.00 92.50 279 HIS A O 1
ATOM 2117 N N . SER A 1 280 ? -3.135 13.693 14.337 1.00 92.25 280 SER A N 1
ATOM 2118 C CA . SER A 1 280 ? -2.879 14.386 13.072 1.00 92.25 280 SER A CA 1
ATOM 2119 C C . SER A 1 280 ? -4.174 14.550 12.271 1.00 92.25 280 SER A C 1
ATOM 2121 O O . SER A 1 280 ? -4.534 15.667 11.872 1.00 92.25 280 SER A O 1
ATOM 2123 N N . PHE A 1 281 ? -4.958 13.475 12.145 1.00 92.94 281 PHE A N 1
ATOM 2124 C CA . PHE A 1 281 ? -6.264 13.495 11.495 1.00 92.94 281 PHE A CA 1
ATOM 2125 C C . PHE A 1 281 ? -7.215 14.495 12.154 1.00 92.94 281 PHE A C 1
ATOM 2127 O O . PHE A 1 281 ? -7.734 15.377 11.461 1.00 92.94 281 PHE A O 1
ATOM 2134 N N . ILE A 1 282 ? -7.411 14.425 13.475 1.00 90.62 282 ILE A N 1
ATOM 2135 C CA . ILE A 1 282 ? -8.323 15.328 14.199 1.00 90.62 282 ILE A CA 1
ATOM 2136 C C . ILE A 1 282 ? -7.923 16.795 14.018 1.00 90.62 282 ILE A C 1
ATOM 2138 O O . ILE A 1 282 ? -8.791 17.657 13.853 1.00 90.62 282 ILE A O 1
ATOM 2142 N N . ASN A 1 283 ? -6.623 17.089 14.024 1.00 89.50 283 ASN A N 1
ATOM 2143 C CA . ASN A 1 283 ? -6.108 18.452 13.902 1.00 89.50 283 ASN A CA 1
ATOM 2144 C C . ASN A 1 283 ? -6.093 18.968 12.453 1.00 89.50 283 ASN A C 1
ATOM 2146 O O . ASN A 1 283 ? -6.089 20.187 12.215 1.00 89.50 283 ASN A O 1
ATOM 2150 N N . SER A 1 284 ? -6.148 18.068 11.470 1.00 90.12 284 SER A N 1
ATOM 2151 C CA . SER A 1 284 ? -6.186 18.418 10.053 1.00 90.12 284 SER A CA 1
ATOM 2152 C C . SER A 1 284 ? -7.437 19.233 9.685 1.00 90.12 284 SER A C 1
ATOM 2154 O O . SER A 1 284 ? -8.478 19.216 10.349 1.00 90.12 284 SER A O 1
ATOM 2156 N N . SER A 1 285 ? -7.363 20.002 8.594 1.00 88.12 285 SER A N 1
ATOM 2157 C CA . SER A 1 285 ? -8.539 20.739 8.101 1.00 88.12 285 SER A CA 1
ATOM 2158 C C . SER A 1 285 ? -9.655 19.801 7.622 1.00 88.12 285 SER A C 1
ATOM 2160 O O . SER A 1 285 ? -10.833 20.136 7.761 1.00 88.12 285 SER A O 1
ATOM 2162 N N . HIS A 1 286 ? -9.291 18.630 7.092 1.00 85.62 286 HIS A N 1
ATOM 2163 C CA . HIS A 1 286 ? -10.224 17.614 6.621 1.00 85.62 286 HIS A CA 1
ATOM 2164 C C . HIS A 1 286 ? -10.931 16.925 7.792 1.00 85.62 286 HIS A C 1
ATOM 2166 O O . HIS A 1 286 ? -12.163 16.930 7.850 1.00 85.62 286 HIS A O 1
ATOM 2172 N N . GLY A 1 287 ? -10.167 16.433 8.770 1.00 85.69 287 GLY A N 1
ATOM 2173 C CA . GLY A 1 287 ? -10.708 15.814 9.976 1.00 85.69 287 GLY A CA 1
ATOM 2174 C C . GLY A 1 287 ? -11.595 16.777 10.752 1.00 85.69 287 GLY A C 1
ATOM 2175 O O . GLY A 1 287 ? -12.731 16.432 11.055 1.00 85.69 287 GLY A O 1
ATOM 2176 N N . ARG A 1 288 ? -11.190 18.043 10.938 1.00 86.44 288 ARG A N 1
ATOM 2177 C CA . ARG A 1 288 ? -12.062 19.053 11.573 1.00 86.44 288 ARG A CA 1
ATOM 2178 C C . ARG A 1 288 ? -13.385 19.267 10.843 1.00 86.44 288 ARG A C 1
ATOM 2180 O O . ARG A 1 288 ? -14.402 19.453 11.505 1.00 86.44 288 ARG A O 1
ATOM 2187 N N . LYS A 1 289 ? -13.399 19.250 9.504 1.00 86.81 289 LYS A N 1
ATOM 2188 C CA . LYS A 1 289 ? -14.643 19.368 8.721 1.00 86.81 289 LYS A CA 1
ATOM 2189 C C . LYS A 1 289 ? -15.547 18.153 8.916 1.00 86.81 289 LYS A C 1
ATOM 2191 O O . LYS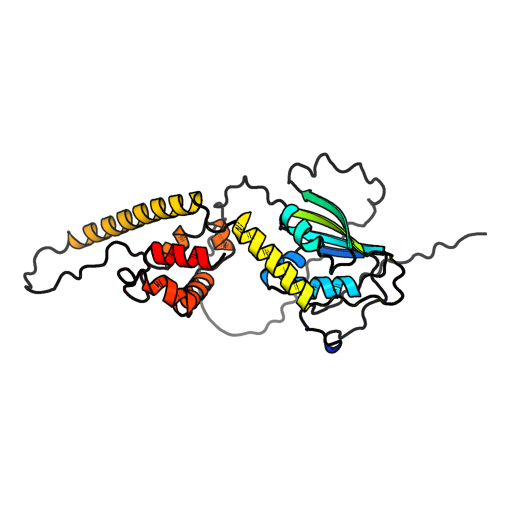 A 1 289 ? -16.737 18.343 9.150 1.00 86.81 289 LYS A O 1
ATOM 2196 N N . ARG A 1 290 ? -14.991 16.936 8.871 1.00 84.88 290 ARG A N 1
ATOM 2197 C CA . ARG A 1 290 ? -15.735 15.695 9.153 1.00 84.88 290 ARG A CA 1
ATOM 2198 C C . ARG A 1 290 ? -16.280 15.698 10.587 1.00 84.88 290 ARG A C 1
ATOM 2200 O O . ARG A 1 290 ? -17.480 15.546 10.796 1.00 84.88 290 ARG A O 1
ATOM 2207 N N . MET A 1 291 ? -15.429 16.007 11.559 1.00 83.75 291 MET A N 1
ATOM 2208 C CA . MET A 1 291 ? -15.757 16.023 12.986 1.00 83.75 291 MET A CA 1
ATOM 2209 C C . MET A 1 291 ? -16.725 17.133 13.395 1.00 83.75 291 MET A C 1
ATOM 2211 O O . MET A 1 291 ? -17.475 16.966 14.352 1.00 83.75 291 MET A O 1
ATOM 2215 N N . ALA A 1 292 ? -16.766 18.260 12.679 1.00 80.94 292 ALA A N 1
ATOM 2216 C CA . ALA A 1 292 ? -17.725 19.329 12.958 1.00 80.94 292 ALA A CA 1
ATOM 2217 C C . ALA A 1 292 ? -19.185 18.861 12.834 1.00 80.94 292 ALA A C 1
ATOM 2219 O O . ALA A 1 292 ? -20.048 19.421 13.506 1.00 80.94 292 ALA A O 1
ATOM 2220 N N . SER A 1 293 ? -19.446 17.827 12.026 1.00 75.75 293 SER A N 1
ATOM 2221 C CA . SER A 1 293 ? -20.768 17.201 11.906 1.00 75.75 293 SER A CA 1
ATOM 2222 C C . SER A 1 293 ? -21.109 16.233 13.050 1.00 75.75 293 SER A C 1
ATOM 2224 O O . SER A 1 293 ? -22.276 15.915 13.241 1.00 75.75 293 SER A O 1
ATOM 2226 N N . LEU A 1 294 ? -20.111 15.825 13.844 1.00 72.44 294 LEU A N 1
ATOM 2227 C CA . LEU A 1 294 ? -20.200 14.810 14.905 1.00 72.44 294 LEU A CA 1
ATOM 2228 C C . LEU A 1 294 ? -20.080 15.410 16.324 1.00 72.44 294 LEU A C 1
ATOM 2230 O O . LEU A 1 294 ? -19.896 14.690 17.301 1.00 72.44 294 LEU A O 1
ATOM 2234 N N . ARG A 1 295 ? -20.137 16.744 16.437 1.00 56.00 295 ARG A N 1
ATOM 2235 C CA . ARG A 1 295 ? -19.602 17.559 17.547 1.00 56.00 295 ARG A CA 1
ATOM 2236 C C . ARG A 1 295 ? -20.180 17.337 18.953 1.00 56.00 295 ARG A C 1
ATOM 2238 O O . ARG A 1 295 ? -19.638 17.923 19.886 1.00 56.00 295 ARG A O 1
ATOM 2245 N N . ASP A 1 296 ? -21.186 16.488 19.129 1.00 58.91 296 ASP A N 1
ATOM 2246 C CA . ASP A 1 296 ? -21.727 16.157 20.456 1.00 58.91 296 ASP A CA 1
ATOM 2247 C C . ASP A 1 296 ? -20.954 15.024 21.173 1.00 58.91 296 ASP A C 1
ATOM 2249 O O . ASP A 1 296 ? -21.193 14.765 22.353 1.00 58.91 296 ASP A O 1
ATOM 2253 N N . THR A 1 297 ? -19.989 14.367 20.511 1.00 54.56 297 THR A N 1
ATOM 2254 C CA . THR A 1 297 ? -19.294 13.174 21.054 1.00 54.56 297 THR A CA 1
ATOM 2255 C C . THR A 1 297 ? -17.817 13.372 21.421 1.00 54.56 297 THR A C 1
ATOM 2257 O O . THR A 1 297 ? -17.225 12.493 22.045 1.00 54.56 297 THR A O 1
ATOM 2260 N N . ALA A 1 298 ? -17.206 14.517 21.101 1.00 51.91 298 ALA A N 1
ATOM 2261 C CA . ALA A 1 298 ? -15.790 14.779 21.385 1.00 51.91 298 ALA A CA 1
ATOM 2262 C C . ALA A 1 298 ? -15.603 15.460 22.754 1.00 51.91 298 ALA A C 1
ATOM 2264 O O . ALA A 1 298 ? -15.493 16.683 22.853 1.00 51.91 298 ALA A O 1
ATOM 2265 N N . THR A 1 299 ? -15.587 14.672 23.830 1.00 51.69 299 THR A N 1
ATOM 2266 C CA . THR A 1 299 ? -15.315 15.164 25.191 1.00 51.69 299 THR A CA 1
ATOM 2267 C C . THR A 1 299 ? -13.895 14.811 25.636 1.00 51.69 299 THR A C 1
ATOM 2269 O O . THR A 1 299 ? -13.678 13.753 26.216 1.00 51.69 299 THR A O 1
ATOM 2272 N N . GLY A 1 300 ? -12.955 15.740 25.425 1.00 58.84 300 GLY A N 1
ATOM 2273 C CA . GLY A 1 300 ? -11.601 15.721 26.000 1.00 58.84 300 GLY A CA 1
ATOM 2274 C C . GLY A 1 300 ? -10.584 14.824 25.284 1.00 58.84 300 GLY A C 1
ATOM 2275 O O . GLY A 1 300 ? -10.949 13.868 24.611 1.00 58.84 300 GLY A O 1
ATOM 2276 N N . ASP A 1 301 ? -9.296 15.120 25.477 1.00 63.19 301 ASP A N 1
ATOM 2277 C CA . ASP A 1 301 ? -8.155 14.494 24.776 1.00 63.19 301 ASP A CA 1
ATOM 2278 C C . ASP A 1 301 ? -7.985 12.981 25.018 1.00 63.19 301 ASP A C 1
ATOM 2280 O O . ASP A 1 301 ? -7.111 12.364 24.426 1.00 63.19 301 ASP A O 1
ATOM 2284 N N . SER A 1 302 ? -8.799 12.361 25.879 1.00 74.44 302 SER A N 1
ATOM 2285 C CA . SER A 1 302 ? -8.604 10.969 26.314 1.00 74.44 302 SER A CA 1
ATOM 2286 C C . SER A 1 302 ? -9.725 10.007 25.936 1.00 74.44 302 SER A C 1
ATOM 2288 O O . SER A 1 302 ? -9.549 8.808 26.134 1.00 74.44 302 SER A O 1
ATOM 2290 N N . ALA A 1 303 ? -10.861 10.482 25.411 1.00 84.44 303 ALA A N 1
ATOM 2291 C CA . ALA A 1 303 ? -12.001 9.623 25.101 1.00 84.44 303 ALA A CA 1
ATOM 2292 C C . ALA A 1 303 ? -12.613 9.959 23.739 1.00 84.44 303 ALA A C 1
ATOM 2294 O O . ALA A 1 303 ? -12.918 11.111 23.434 1.00 84.44 303 ALA A O 1
ATOM 2295 N N . VAL A 1 304 ? -12.825 8.924 22.932 1.00 90.12 304 VAL A N 1
ATOM 2296 C CA . VAL A 1 304 ? -13.228 9.040 21.531 1.00 90.12 304 VAL A CA 1
ATOM 2297 C C . VAL A 1 304 ? -14.534 8.284 21.315 1.00 90.12 304 VAL A C 1
ATOM 2299 O O . VAL A 1 304 ? -14.717 7.199 21.862 1.00 90.12 304 VAL A O 1
ATOM 2302 N N . GLY A 1 305 ? -15.459 8.863 20.547 1.00 92.38 305 GLY A N 1
ATOM 2303 C CA . GLY A 1 305 ? -16.698 8.202 20.122 1.00 92.38 305 GLY A CA 1
ATOM 2304 C C . GLY A 1 305 ? -16.510 7.365 18.852 1.00 92.38 305 GLY A C 1
ATOM 2305 O O . GLY A 1 305 ? -15.663 7.684 18.020 1.00 92.38 305 GLY A O 1
ATOM 2306 N N . LEU A 1 306 ? -17.335 6.331 18.667 1.00 93.81 306 LEU A N 1
ATOM 2307 C CA . LEU A 1 306 ? -17.223 5.402 17.533 1.00 93.81 306 LEU A CA 1
ATOM 2308 C C . LEU A 1 306 ? -17.258 6.110 16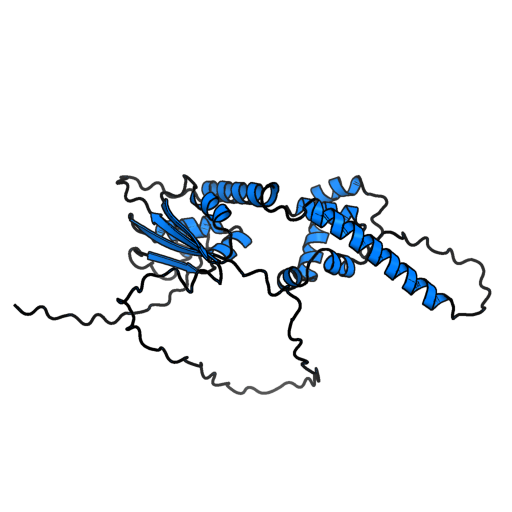.169 1.00 93.81 306 LEU A C 1
ATOM 2310 O O . LEU A 1 306 ? -16.440 5.808 15.307 1.00 93.81 306 LEU A O 1
ATOM 2314 N N . ASP A 1 307 ? -18.147 7.086 15.981 1.00 92.56 307 ASP A N 1
ATOM 2315 C CA . ASP A 1 307 ? -18.261 7.802 14.702 1.00 92.56 307 ASP A CA 1
ATOM 2316 C C . ASP A 1 307 ? -16.971 8.548 14.328 1.00 92.56 307 ASP A C 1
ATOM 2318 O O . ASP A 1 307 ? -16.628 8.654 13.153 1.00 92.56 307 ASP A O 1
ATOM 2322 N N . CYS A 1 308 ? -16.221 9.028 15.326 1.00 91.88 308 CYS A N 1
ATOM 2323 C CA . CYS A 1 308 ? -14.916 9.649 15.113 1.00 91.88 308 CYS A CA 1
ATOM 2324 C C . CYS A 1 308 ? -13.895 8.629 14.598 1.00 91.88 308 CYS A C 1
ATOM 2326 O O . CYS A 1 308 ? -13.170 8.907 13.645 1.00 91.88 308 CYS A O 1
ATOM 2328 N N . VAL A 1 309 ? -13.885 7.436 15.196 1.00 94.06 309 VAL A N 1
ATOM 2329 C CA . VAL A 1 309 ? -13.002 6.331 14.803 1.00 94.06 309 VAL A CA 1
ATOM 2330 C C . VAL A 1 309 ? -13.319 5.869 13.388 1.00 94.06 309 VAL A C 1
ATOM 2332 O O . VAL A 1 309 ? -12.421 5.753 12.568 1.00 94.06 309 VAL A O 1
ATOM 2335 N N . LEU A 1 310 ? -14.594 5.679 13.054 1.00 94.56 310 LEU A N 1
ATOM 2336 C CA . LEU A 1 310 ? -14.992 5.290 11.701 1.00 94.56 310 LEU A CA 1
ATOM 2337 C C . LEU A 1 310 ? -14.642 6.370 10.677 1.00 94.56 310 LEU A C 1
ATOM 2339 O O . LEU A 1 310 ? -14.173 6.055 9.588 1.00 94.56 310 LEU A O 1
ATOM 2343 N N . ALA A 1 311 ? -14.819 7.646 11.029 1.00 92.31 311 ALA A N 1
ATOM 2344 C CA . ALA A 1 311 ? -14.436 8.750 10.160 1.00 92.31 311 ALA A CA 1
ATOM 2345 C C . ALA A 1 311 ? -12.921 8.813 9.918 1.00 92.31 311 ALA A C 1
ATOM 2347 O O . ALA A 1 311 ? -12.530 9.193 8.813 1.00 92.31 311 ALA A O 1
ATOM 2348 N N . PHE A 1 312 ? -12.109 8.456 10.920 1.00 93.25 312 PHE A N 1
ATOM 2349 C CA . PHE A 1 312 ? -10.661 8.280 10.797 1.00 93.25 312 PHE A CA 1
ATOM 2350 C C . PHE A 1 312 ? -10.331 7.098 9.878 1.00 93.25 312 PHE A C 1
ATOM 2352 O O . PHE A 1 312 ? -9.658 7.299 8.876 1.00 93.25 312 PHE A O 1
ATOM 2359 N N . LEU A 1 313 ? -10.903 5.917 10.133 1.00 92.81 313 LEU A N 1
ATOM 2360 C CA . LEU A 1 313 ? -10.655 4.701 9.346 1.00 92.81 313 LEU A CA 1
ATOM 2361 C C . LEU A 1 313 ? -11.062 4.812 7.873 1.00 92.81 313 LEU A C 1
ATOM 2363 O O . LEU A 1 313 ? -10.490 4.151 7.015 1.00 92.81 313 LEU A O 1
ATOM 2367 N N . GLN A 1 314 ? -12.070 5.628 7.576 1.00 90.44 314 GLN A N 1
ATOM 2368 C CA . GLN A 1 314 ? -12.469 5.952 6.206 1.00 90.44 314 GLN A CA 1
ATOM 2369 C C . GLN A 1 314 ? -11.554 6.981 5.538 1.00 90.44 314 GLN A C 1
ATOM 2371 O O . GLN A 1 314 ? -11.581 7.100 4.322 1.00 90.44 314 GLN A O 1
ATOM 2376 N N . ALA A 1 315 ? -10.848 7.800 6.317 1.00 88.12 315 ALA A N 1
ATOM 2377 C CA . ALA A 1 315 ? -9.938 8.819 5.801 1.00 88.12 315 ALA A CA 1
ATOM 2378 C C . ALA A 1 315 ? -8.499 8.306 5.661 1.00 88.12 315 ALA A C 1
ATOM 2380 O O . ALA A 1 315 ? -7.696 8.966 5.012 1.00 88.12 315 ALA A O 1
ATOM 2381 N N . THR A 1 316 ? -8.181 7.170 6.287 1.00 84.50 316 THR A N 1
ATOM 2382 C CA . THR A 1 316 ? -6.936 6.417 6.091 1.00 84.50 316 THR A CA 1
ATOM 2383 C C . THR A 1 316 ? -7.018 5.414 4.932 1.00 84.50 316 THR A C 1
ATOM 2385 O O . THR A 1 316 ? -6.075 4.653 4.739 1.00 84.50 316 THR A O 1
ATOM 2388 N N . GLN A 1 317 ? -8.138 5.392 4.198 1.00 72.38 317 GLN A N 1
ATOM 2389 C CA . GLN A 1 317 ? -8.263 4.748 2.883 1.00 72.38 317 GLN A CA 1
ATOM 2390 C C . GLN A 1 317 ? -7.814 5.719 1.799 1.00 72.38 317 GLN A C 1
ATOM 2392 O O . GLN A 1 317 ? -7.128 5.245 0.874 1.00 72.38 317 GLN A O 1
#

Mean predicted aligned error: 12.84 Å

Foldseek 3Di:
DDDDPDPPDDDDDDADFDLPPPDDPVRHPDPQDQADLEAEEEAPCVVCLVVLNNLSVLLVVLVRHDAFGKYKYKHLDDQVLVCQLCVDPLAQKDWPDKDWDFPPCVVPPDDPPVPPPPDDPPDDDDDPPPDDDDDDDDDDDPDPPDPPPPPFDPPPPGRTIMIIMMTRHNPPPPDPPRRPSVVSSVSSVVSVCCCCVPPNPLDDPVLLVQLVVVQVVVLVVVVVVVVVVVVPDPDDDDPDDPPPPPPSAWDFLVVVCPSSDGPVRCVVAPSVNVLVLLVVLCPDPNLVVQCVVVVVADDDPTIGGPSSVVVSSNVVD

Radius of gyration: 28.16 Å; Cα contacts (8 Å, |Δi|>4): 277; chains: 1; bounding box: 67×52×85 Å

Secondary structure (DSSP, 8-state):
------------------TTS-S-GGG-SSPPPS--SEEEEESHHHHHHHTT-HHHHHHHHHHHSPTT-EEEEEESS-HHHHHHHHT-TTS-EEEEEEEEEPTTTTTTS----TT---S-----------PPP-------------------S-TTS---EEEEEEEE-----SS-----HHHHHHHHHHHHHHIIIIIS-SS-HHHHHHHHHHHHHHHHHHHHHHHHHHTT------TT-------TTEEEHHHHHHHHS-HHHHHHS-HHHHHHHHHHHHHSHHHHHHHHTTTTS--STTEEEHHHHHHHHTT--